Protein AF-A0A514CNJ3-F1 (afdb_monomer_lite)

Secondary structure (DSSP, 8-state):
-PPPHHHHHHHHTT---TTTHHHHHHHHT-TT-------HHHHHHHHHHHHHHHHHHHHTTS-----HHHHHHHHHHHHHHHHHHHHHHHHS-------TTTSS--S---S-EEEEEETTEEEEE--SEEEEEESEEEEEEE-SSS-EEEEETTEEEEE-TT-EEEEEE-TTT-SEEE---TTTHHHHHHHHHT--EEEE-

Radius of gyration: 28.45 Å; chains: 1; bounding box: 63×56×64 Å

Organism: NCBI:txid2591634

Structure (mmCIF, N/CA/C/O backbone):
data_AF-A0A514CNJ3-F1
#
_entry.id   AF-A0A514CNJ3-F1
#
loop_
_atom_site.group_PDB
_atom_site.id
_atom_site.type_symbol
_atom_site.label_atom_id
_atom_site.label_alt_id
_atom_site.label_comp_id
_atom_site.label_asym_id
_atom_site.label_entity_id
_atom_site.label_seq_id
_atom_site.pdbx_PDB_ins_code
_atom_site.Cartn_x
_atom_site.Cartn_y
_atom_site.Cartn_z
_atom_site.occupancy
_atom_site.B_iso_or_equiv
_atom_site.auth_seq_id
_atom_site.auth_comp_id
_atom_site.auth_asym_id
_atom_site.auth_atom_id
_atom_site.pdbx_PDB_model_num
ATOM 1 N N . MET A 1 1 ? -13.250 -14.590 46.664 1.00 53.00 1 MET A N 1
ATOM 2 C CA . MET A 1 1 ? -13.620 -13.282 47.257 1.00 53.00 1 MET A CA 1
ATOM 3 C C . MET A 1 1 ? -14.672 -12.643 46.355 1.00 53.00 1 MET A C 1
ATOM 5 O O . MET A 1 1 ? -14.576 -12.839 45.151 1.00 53.00 1 MET A O 1
ATOM 9 N N . LYS A 1 2 ? -15.716 -11.995 46.892 1.00 65.12 2 LYS A N 1
ATOM 10 C CA . LYS A 1 2 ? -16.793 -11.404 46.071 1.00 65.12 2 LYS A CA 1
ATOM 11 C C . LYS A 1 2 ? -16.398 -9.981 45.676 1.00 65.12 2 LYS A C 1
ATOM 13 O O . LYS A 1 2 ? -16.149 -9.180 46.571 1.00 65.12 2 LYS A O 1
ATOM 18 N N . ILE A 1 3 ? -16.334 -9.678 44.378 1.00 73.88 3 ILE A N 1
ATOM 19 C CA . ILE A 1 3 ? -16.165 -8.291 43.930 1.00 73.88 3 ILE A CA 1
ATOM 20 C C . ILE A 1 3 ? -17.482 -7.546 44.136 1.00 73.88 3 ILE A C 1
ATOM 22 O O . ILE A 1 3 ? -18.539 -8.022 43.721 1.00 73.88 3 ILE A O 1
ATOM 26 N N . THR A 1 4 ? -17.418 -6.405 44.819 1.00 81.50 4 THR A N 1
ATOM 27 C CA . THR A 1 4 ? -18.560 -5.520 45.045 1.00 81.50 4 THR A CA 1
ATOM 28 C C . THR A 1 4 ? -18.639 -4.450 43.948 1.00 81.50 4 THR A C 1
ATOM 30 O O . THR A 1 4 ? -17.602 -4.035 43.428 1.00 81.50 4 THR A O 1
ATOM 33 N N . PRO A 1 5 ? -19.844 -3.961 43.595 1.00 79.00 5 PRO A N 1
ATOM 34 C CA . PRO A 1 5 ? -20.018 -2.906 42.589 1.00 79.00 5 PRO A CA 1
ATOM 35 C C . PRO A 1 5 ? -19.225 -1.631 42.908 1.00 79.00 5 PRO A C 1
ATOM 37 O O . PRO A 1 5 ? -18.622 -1.033 42.024 1.00 79.00 5 PRO A O 1
ATOM 40 N N . GLU A 1 6 ? -19.141 -1.278 44.191 1.00 81.56 6 GLU A N 1
ATOM 41 C CA . GLU A 1 6 ? -18.383 -0.121 44.680 1.00 81.56 6 GLU A CA 1
ATOM 42 C C . GLU A 1 6 ? -16.885 -0.196 44.339 1.00 81.56 6 GLU A C 1
ATOM 44 O O . GLU A 1 6 ? -16.236 0.828 44.137 1.00 81.56 6 GLU A O 1
ATOM 49 N N . LEU A 1 7 ? -16.317 -1.405 44.254 1.00 82.88 7 LEU A N 1
ATOM 50 C CA . LEU A 1 7 ? -14.909 -1.598 43.908 1.00 82.88 7 LEU A CA 1
ATOM 51 C C . LEU A 1 7 ? -14.656 -1.348 42.414 1.00 82.88 7 LEU A C 1
ATOM 53 O O . LEU A 1 7 ? -13.629 -0.777 42.055 1.00 82.88 7 LEU A O 1
ATOM 57 N N . PHE A 1 8 ? -15.610 -1.710 41.549 1.00 81.19 8 PHE A N 1
ATOM 58 C CA . PHE A 1 8 ? -15.542 -1.398 40.118 1.00 81.19 8 PHE A CA 1
ATOM 59 C C . PHE A 1 8 ? -15.650 0.095 39.849 1.00 81.19 8 PHE A C 1
ATOM 61 O O . PHE A 1 8 ? -14.906 0.622 39.025 1.00 81.19 8 PHE A O 1
ATOM 68 N N . GLU A 1 9 ? -16.545 0.789 40.550 1.00 83.19 9 GLU A N 1
ATOM 69 C CA . GLU A 1 9 ? -16.682 2.240 40.412 1.00 83.19 9 GLU A CA 1
ATOM 70 C C . GLU A 1 9 ? -15.390 2.959 40.821 1.00 83.19 9 GLU A C 1
ATOM 72 O O . GLU A 1 9 ? -14.931 3.854 40.110 1.00 83.19 9 GLU A O 1
ATOM 77 N N . LYS A 1 10 ? -14.735 2.505 41.899 1.00 82.88 10 LYS A N 1
ATOM 78 C CA . LYS A 1 10 ? -13.415 3.011 42.309 1.00 82.88 10 LYS A CA 1
ATOM 79 C C . LYS A 1 10 ? -12.323 2.728 41.281 1.00 82.88 10 LYS A C 1
ATOM 81 O O . LYS A 1 10 ? -11.487 3.600 41.048 1.00 82.88 10 LYS A O 1
ATOM 86 N N . TYR A 1 11 ? -12.340 1.554 40.651 1.00 84.00 11 TYR A N 1
ATOM 87 C CA . TYR A 1 11 ? -11.389 1.199 39.597 1.00 84.00 11 TYR A CA 1
ATOM 88 C C . TYR A 1 11 ? -11.555 2.099 38.367 1.00 84.00 11 TYR A C 1
ATOM 90 O O . TYR A 1 11 ? -10.583 2.682 37.894 1.00 84.00 11 TYR A O 1
ATOM 98 N N . LEU A 1 12 ? -12.794 2.313 37.910 1.00 83.62 12 LEU A N 1
ATOM 99 C CA . LEU A 1 12 ? -13.101 3.216 36.793 1.00 83.62 12 LEU A CA 1
ATOM 100 C C . LEU A 1 12 ? -12.733 4.676 37.089 1.00 83.62 12 LEU A C 1
ATOM 102 O O . LEU A 1 12 ? -12.331 5.405 36.185 1.00 83.62 12 LEU A O 1
ATOM 106 N N . ALA A 1 13 ? -12.854 5.101 38.347 1.00 85.75 13 ALA A N 1
ATOM 107 C CA . ALA A 1 13 ? -12.465 6.434 38.793 1.00 85.75 13 ALA A CA 1
ATOM 108 C C . ALA A 1 13 ? -10.949 6.593 39.041 1.00 85.75 13 ALA A C 1
ATOM 110 O O . ALA A 1 13 ? -10.511 7.690 39.386 1.00 85.75 13 ALA A O 1
ATOM 111 N N . GLY A 1 14 ? -10.146 5.527 38.910 1.00 83.31 14 GLY A N 1
ATOM 112 C CA . GLY A 1 14 ? -8.710 5.543 39.218 1.00 83.31 14 GLY A CA 1
ATOM 113 C C . GLY A 1 14 ? -8.391 5.713 40.710 1.00 83.31 14 GLY A C 1
ATOM 114 O O . GLY A 1 14 ? -7.304 6.157 41.066 1.00 83.31 14 GLY A O 1
ATOM 115 N N . GLN A 1 15 ? -9.345 5.396 41.589 1.00 85.25 15 GLN A N 1
ATOM 116 C CA . GLN A 1 15 ? -9.254 5.556 43.046 1.00 85.25 15 GLN A CA 1
ATOM 117 C C . GLN A 1 15 ? -8.983 4.233 43.782 1.00 85.25 15 GLN A C 1
ATOM 119 O O . GLN A 1 15 ? -9.123 4.162 45.004 1.00 85.25 15 GLN A O 1
ATOM 124 N N . CYS A 1 16 ? -8.615 3.172 43.061 1.00 84.25 16 CYS A N 1
ATOM 125 C CA . CYS A 1 16 ? -8.233 1.904 43.675 1.00 84.25 16 CYS A CA 1
ATOM 126 C C . CYS A 1 16 ? -6.907 2.022 44.431 1.00 84.25 16 CYS A C 1
ATOM 128 O O . CYS A 1 16 ? -5.944 2.633 43.967 1.00 84.25 16 CYS A O 1
ATOM 130 N N . SER A 1 17 ? -6.835 1.394 45.604 1.00 83.62 17 SER A N 1
ATOM 131 C CA . SER A 1 17 ? -5.567 1.242 46.310 1.00 83.62 17 SER A CA 1
ATOM 132 C C . SER A 1 17 ? -4.680 0.191 45.628 1.00 83.62 17 SER A C 1
ATOM 134 O O . SER A 1 17 ? -5.174 -0.743 44.995 1.00 83.62 17 SER A O 1
ATOM 136 N N . ARG A 1 18 ? -3.356 0.267 45.842 1.00 82.25 18 ARG A N 1
ATOM 137 C CA . ARG A 1 18 ? -2.369 -0.700 45.302 1.00 82.25 18 ARG A CA 1
ATOM 138 C C . ARG A 1 18 ? -2.632 -2.168 45.675 1.00 82.25 18 ARG A C 1
ATOM 140 O O . ARG A 1 18 ? -2.018 -3.061 45.105 1.00 82.25 18 ARG A O 1
ATOM 147 N N . LYS A 1 19 ? -3.485 -2.426 46.671 1.00 81.81 19 LYS A N 1
ATOM 148 C CA . LYS A 1 19 ? -3.880 -3.782 47.085 1.00 81.81 19 LYS A CA 1
ATOM 149 C C . LYS A 1 19 ? -5.158 -4.266 46.390 1.00 81.81 19 LYS A C 1
ATOM 151 O O . LYS A 1 19 ? -5.392 -5.466 46.350 1.00 81.81 19 LYS A O 1
ATOM 156 N N . GLU A 1 20 ? -5.976 -3.352 45.873 1.00 81.75 20 GLU A N 1
ATOM 157 C CA . GLU A 1 20 ? -7.279 -3.629 45.255 1.00 81.75 20 GLU A CA 1
ATOM 158 C C . GLU A 1 20 ? -7.186 -3.764 43.733 1.00 81.75 20 GLU A C 1
ATOM 160 O O . GLU A 1 20 ? -7.863 -4.606 43.152 1.00 81.75 20 GLU A O 1
ATOM 165 N N . GLU A 1 21 ? -6.315 -2.979 43.100 1.00 82.94 21 GLU A N 1
ATOM 166 C CA . GLU A 1 21 ? -6.056 -2.998 41.656 1.00 82.94 21 GLU A CA 1
ATOM 167 C C . GLU A 1 21 ? -5.771 -4.408 41.092 1.00 82.94 21 GLU A C 1
ATOM 169 O O . GLU A 1 21 ? -6.522 -4.844 40.214 1.00 82.94 21 GLU A O 1
ATOM 174 N N . PRO A 1 22 ? -4.821 -5.202 41.638 1.00 83.94 22 PRO A N 1
ATOM 175 C CA . PRO A 1 22 ? -4.542 -6.534 41.098 1.00 83.94 22 PRO A CA 1
ATOM 176 C C . PRO A 1 22 ? -5.707 -7.519 41.287 1.00 83.94 22 PRO A C 1
ATOM 178 O O . PRO A 1 22 ? -5.813 -8.496 40.549 1.00 83.94 22 PRO A O 1
ATOM 181 N N . LEU A 1 23 ? -6.604 -7.279 42.252 1.00 81.75 23 LEU A N 1
ATOM 182 C CA . LEU A 1 23 ? -7.774 -8.133 42.487 1.00 81.75 23 LEU A CA 1
ATOM 183 C C . LEU A 1 23 ? -8.853 -7.914 41.423 1.00 81.75 23 LEU A C 1
ATOM 185 O O . LEU A 1 23 ? -9.511 -8.868 41.006 1.00 81.75 23 LEU A O 1
ATOM 189 N N . VAL A 1 24 ? -9.030 -6.664 40.989 1.00 81.69 24 VAL A N 1
ATOM 190 C CA . VAL A 1 24 ? -9.967 -6.302 39.919 1.00 81.69 24 VAL A CA 1
ATOM 191 C C . VAL A 1 24 ? -9.440 -6.804 38.577 1.00 81.69 24 VAL A C 1
ATOM 193 O O . VAL A 1 24 ? -10.187 -7.433 37.829 1.00 81.69 24 VAL A O 1
ATOM 196 N N . GLU A 1 25 ? -8.143 -6.641 38.312 1.00 82.38 25 GLU A N 1
ATOM 197 C CA . GLU A 1 25 ? -7.493 -7.160 37.101 1.00 82.38 25 GLU A CA 1
ATOM 198 C C . GLU A 1 25 ? -7.545 -8.687 37.013 1.00 82.38 25 GLU A C 1
ATOM 200 O O . GLU A 1 25 ? -7.859 -9.239 35.960 1.00 82.38 25 GLU A O 1
ATOM 205 N N . GLN A 1 26 ? -7.302 -9.391 38.122 1.00 81.75 26 GLN A N 1
ATOM 206 C CA . GLN A 1 26 ? -7.390 -10.851 38.155 1.00 81.75 26 GLN A CA 1
ATOM 207 C C . GLN A 1 26 ? -8.815 -11.352 37.886 1.00 81.75 26 GLN A C 1
ATOM 209 O O . GLN A 1 26 ? -8.984 -12.422 37.310 1.00 81.75 26 GLN A O 1
ATOM 214 N N . TRP A 1 27 ? -9.840 -10.597 38.281 1.00 80.88 27 TRP A N 1
ATOM 215 C CA . TRP A 1 27 ? -11.229 -10.930 37.975 1.00 80.88 27 TRP A CA 1
ATOM 216 C C . TRP A 1 27 ? -11.609 -10.604 36.530 1.00 80.88 27 TRP A C 1
ATOM 218 O O . TRP A 1 27 ? -12.286 -11.412 35.905 1.00 80.88 27 TRP A O 1
ATOM 228 N N . LEU A 1 28 ? -11.137 -9.477 35.984 1.00 77.62 28 LEU A N 1
ATOM 229 C CA . LEU A 1 28 ? -11.328 -9.098 34.576 1.00 77.62 28 LEU A CA 1
ATOM 230 C C . LEU A 1 28 ? -10.686 -10.104 33.616 1.00 77.62 28 LEU A C 1
ATOM 232 O O . LEU A 1 28 ? -11.267 -10.417 32.584 1.00 77.62 28 LEU A O 1
ATOM 236 N N . ASN A 1 29 ? -9.509 -10.618 33.975 1.00 76.12 29 ASN A N 1
ATOM 237 C CA . ASN A 1 29 ? -8.756 -11.583 33.174 1.00 76.12 29 ASN A CA 1
ATOM 238 C C . ASN A 1 29 ? -9.241 -13.028 33.344 1.00 76.12 29 ASN A C 1
ATOM 240 O O . ASN A 1 29 ? -8.707 -13.937 32.708 1.00 76.12 29 ASN A O 1
ATOM 244 N N . ASN A 1 30 ? -10.208 -13.275 34.230 1.00 72.56 30 ASN A N 1
ATOM 245 C CA . ASN A 1 30 ? -10.723 -14.614 34.438 1.00 72.56 30 ASN A CA 1
ATOM 246 C C . ASN A 1 30 ? -11.845 -14.908 33.430 1.00 72.56 30 ASN A C 1
ATOM 248 O O . ASN A 1 30 ? -13.024 -14.738 33.731 1.00 72.56 30 ASN A O 1
ATOM 252 N N . ASP A 1 31 ? -11.462 -15.419 32.256 1.00 58.31 31 ASP A N 1
ATOM 253 C CA . ASP A 1 31 ? -12.349 -15.871 31.162 1.00 58.31 31 ASP A CA 1
ATOM 254 C C . ASP A 1 31 ? -13.333 -16.996 31.560 1.00 58.31 31 ASP A C 1
ATOM 256 O O . ASP A 1 31 ? -14.139 -17.452 30.751 1.00 58.31 31 ASP A O 1
ATOM 260 N N . SER A 1 32 ? -13.290 -17.469 32.810 1.00 53.75 32 SER A N 1
ATOM 261 C CA . SER A 1 32 ? -14.131 -18.558 33.318 1.00 53.75 32 SER A CA 1
ATOM 262 C C . SER A 1 32 ? -15.493 -18.117 33.868 1.00 53.75 32 SER A C 1
ATOM 264 O O . SER A 1 32 ? -16.268 -18.959 34.326 1.00 53.75 32 SER A O 1
ATOM 266 N N . GLN A 1 33 ? -15.840 -16.827 33.807 1.00 55.81 33 GLN A N 1
ATOM 267 C CA . GLN A 1 33 ? -17.222 -16.406 34.037 1.00 55.81 33 GLN A CA 1
ATOM 268 C C . GLN A 1 33 ? -18.048 -16.589 32.764 1.00 55.81 33 GLN A C 1
ATOM 270 O O . GLN A 1 33 ? -18.154 -15.690 31.932 1.00 55.81 33 GLN A O 1
ATOM 275 N N . GLU A 1 34 ? -18.684 -17.758 32.651 1.00 51.19 34 GLU A N 1
ATOM 276 C CA . GLU A 1 34 ? -19.851 -17.937 31.791 1.00 51.19 34 GLU A CA 1
ATOM 277 C C . GLU A 1 34 ? -20.878 -16.854 32.139 1.00 51.19 34 GLU A C 1
ATOM 279 O O . GLU A 1 34 ? -21.579 -16.913 33.154 1.00 51.19 34 GLU A O 1
ATOM 284 N N . LEU A 1 35 ? -20.928 -15.815 31.306 1.00 56.81 35 LEU A N 1
ATOM 285 C CA . LEU A 1 35 ? -21.978 -14.812 31.353 1.00 56.81 35 LEU A CA 1
ATOM 286 C C . LEU A 1 35 ? -23.313 -15.564 31.268 1.00 56.81 35 LEU A C 1
ATOM 288 O O . LEU A 1 35 ? -23.494 -16.346 30.327 1.00 56.81 35 LEU A O 1
ATOM 292 N N . PRO A 1 36 ? -24.253 -15.364 32.214 1.00 58.69 36 PRO A N 1
ATOM 293 C CA . PRO A 1 36 ? -25.548 -16.017 32.131 1.00 58.69 36 PRO A CA 1
ATOM 294 C C . PRO A 1 36 ? -26.153 -15.678 30.766 1.00 58.69 36 PRO A C 1
ATOM 296 O O . PRO A 1 36 ? -26.091 -14.511 30.361 1.00 58.69 36 PRO A O 1
ATOM 299 N N . PRO A 1 37 ? -26.698 -16.665 30.031 1.00 53.53 37 PRO A N 1
ATOM 300 C CA . PRO A 1 37 ? -27.200 -16.442 28.687 1.00 53.53 37 PRO A CA 1
ATOM 301 C C . PRO A 1 37 ? -28.257 -15.346 28.748 1.00 53.53 37 PRO A C 1
ATOM 303 O O . PRO A 1 37 ? -29.360 -15.542 29.263 1.00 53.53 37 PRO A O 1
ATOM 306 N N . VAL A 1 38 ? -27.892 -14.160 28.260 1.00 56.69 38 VAL A N 1
ATOM 307 C CA . VAL A 1 38 ? -28.791 -13.015 28.230 1.00 56.69 38 VAL A CA 1
ATOM 308 C C . VAL A 1 38 ? -29.956 -13.424 27.346 1.00 56.69 38 VAL A C 1
ATOM 310 O O . VAL A 1 38 ? -29.791 -13.660 26.146 1.00 56.69 38 VAL A O 1
ATOM 313 N N . SER A 1 39 ? -31.135 -13.579 27.949 1.00 55.62 39 SER A N 1
ATOM 314 C CA . SER A 1 39 ? -32.295 -14.046 27.207 1.00 55.62 39 SER A CA 1
ATOM 315 C C . SER A 1 39 ? -32.565 -13.064 26.064 1.00 55.62 39 SER A C 1
ATOM 317 O O . SER A 1 39 ? -32.618 -11.844 26.250 1.00 55.62 39 SER A O 1
ATOM 319 N N . LYS A 1 40 ? -32.705 -13.593 24.842 1.00 57.25 40 LYS A N 1
ATOM 320 C CA . LYS A 1 40 ? -32.954 -12.791 23.628 1.00 57.25 40 LYS A CA 1
ATOM 321 C C . LYS A 1 40 ? -34.190 -11.885 23.770 1.00 57.25 40 LYS A C 1
ATOM 323 O O . LYS A 1 40 ? -34.284 -10.844 23.126 1.00 57.25 40 LYS A O 1
ATOM 328 N N . ALA A 1 41 ? -35.114 -12.257 24.658 1.00 59.28 41 ALA A N 1
ATOM 329 C CA . ALA A 1 41 ? -36.273 -11.452 25.014 1.00 59.28 41 ALA A CA 1
ATOM 330 C C . ALA A 1 41 ? -35.884 -10.137 25.716 1.00 59.28 41 ALA A C 1
ATOM 332 O O . ALA A 1 41 ? -36.387 -9.084 25.324 1.00 59.28 41 ALA A O 1
ATOM 333 N N . LEU A 1 42 ? -34.955 -10.175 26.683 1.00 55.44 42 LEU A N 1
ATOM 334 C CA . LEU A 1 42 ? -34.539 -9.011 27.478 1.00 55.44 42 LEU A CA 1
ATOM 335 C C . LEU A 1 42 ? -33.740 -7.988 26.652 1.00 55.44 42 LEU A C 1
ATOM 337 O O . LEU A 1 42 ? -33.886 -6.781 26.827 1.00 55.44 42 LEU A O 1
ATOM 341 N N . THR A 1 43 ? -32.926 -8.460 25.705 1.00 59.00 43 THR A N 1
ATOM 342 C CA . THR A 1 43 ? -32.161 -7.595 24.787 1.00 59.00 43 THR A CA 1
ATOM 343 C C . THR A 1 43 ? -33.053 -6.897 23.763 1.00 59.00 43 THR A C 1
ATOM 345 O O . THR A 1 43 ? -32.812 -5.732 23.430 1.00 59.00 43 THR A O 1
ATOM 348 N N . SER A 1 44 ? -34.120 -7.554 23.296 1.00 58.94 44 SER A N 1
ATOM 349 C CA . SER A 1 44 ? -35.063 -6.951 22.344 1.00 58.94 44 SER A CA 1
ATOM 350 C C . SER A 1 44 ? -35.880 -5.805 22.958 1.00 58.94 44 SER A C 1
ATOM 352 O O . SER A 1 44 ? -36.020 -4.745 22.349 1.00 58.94 44 SER A O 1
ATOM 354 N N . THR A 1 45 ? -36.351 -5.954 24.200 1.00 61.25 45 THR A N 1
ATOM 355 C CA . THR A 1 45 ? -37.121 -4.910 24.894 1.00 61.25 45 THR A CA 1
ATOM 356 C C . THR A 1 45 ? -36.233 -3.757 25.346 1.00 61.25 45 THR A C 1
ATOM 358 O O . THR A 1 45 ? -36.616 -2.591 25.206 1.00 61.25 45 THR A O 1
ATOM 361 N N . MET A 1 46 ? -35.019 -4.051 25.820 1.00 57.50 46 MET A N 1
ATOM 362 C CA . MET A 1 46 ? -34.069 -3.021 26.240 1.00 57.50 46 MET A CA 1
ATOM 363 C C . MET A 1 46 ? -33.602 -2.169 25.053 1.00 57.50 46 MET A C 1
ATOM 365 O O . MET A 1 46 ? -33.647 -0.940 25.139 1.00 57.50 46 MET A O 1
ATOM 369 N N . SER A 1 47 ? -33.262 -2.789 23.916 1.00 61.44 47 SER A N 1
ATOM 370 C CA . SER A 1 47 ? -32.884 -2.059 22.697 1.00 61.44 47 SER A CA 1
ATOM 371 C C . SER A 1 47 ? -34.025 -1.185 22.168 1.00 61.44 47 SER A C 1
ATOM 373 O O . SER A 1 47 ? -33.801 -0.004 21.902 1.00 61.44 47 SER A O 1
ATOM 375 N N . ALA A 1 48 ? -35.260 -1.692 22.114 1.00 71.50 48 ALA A N 1
ATOM 376 C CA . ALA A 1 48 ? -36.420 -0.908 21.685 1.00 71.50 48 ALA A CA 1
ATOM 377 C C . ALA A 1 48 ? -36.662 0.327 22.576 1.00 71.50 48 ALA A C 1
ATOM 379 O O . ALA A 1 48 ? -36.971 1.411 22.077 1.00 71.50 48 ALA A O 1
ATOM 380 N N . SER A 1 49 ? -36.467 0.204 23.895 1.00 70.31 49 SER A N 1
ATOM 381 C CA . SER A 1 49 ? -36.620 1.330 24.827 1.00 70.31 49 SER A CA 1
ATOM 382 C C . SER A 1 49 ? -35.545 2.414 24.650 1.00 70.31 49 SER A C 1
ATOM 384 O O . SER A 1 49 ? -35.851 3.606 24.744 1.00 70.31 49 SER A O 1
ATOM 386 N N . ILE A 1 50 ? -34.303 2.016 24.350 1.00 73.50 50 ILE A N 1
ATOM 387 C CA . ILE A 1 50 ? -33.173 2.928 24.127 1.00 73.50 50 ILE A CA 1
ATOM 388 C C . ILE A 1 50 ? -33.370 3.683 22.809 1.00 73.50 50 ILE A C 1
ATOM 390 O O . ILE A 1 50 ? -33.242 4.910 22.778 1.00 73.50 50 ILE A O 1
ATOM 394 N N . TRP A 1 51 ? -33.771 2.978 21.747 1.00 74.50 51 TRP A N 1
ATOM 395 C CA . TRP A 1 51 ? -34.069 3.588 20.450 1.00 74.50 51 TRP A CA 1
ATOM 396 C C . TRP A 1 51 ? -35.260 4.552 20.524 1.00 74.50 51 TRP A C 1
ATOM 398 O O . TRP A 1 51 ? -35.166 5.676 20.031 1.00 74.50 51 TRP A O 1
ATOM 408 N N . ASN A 1 52 ? -36.321 4.200 21.258 1.00 72.31 52 ASN A N 1
ATOM 409 C CA . ASN A 1 52 ? -37.462 5.096 21.475 1.00 72.31 52 ASN A CA 1
ATOM 410 C C . ASN A 1 52 ? -37.093 6.369 22.258 1.00 72.31 52 ASN A C 1
ATOM 412 O O . ASN A 1 52 ? -37.634 7.443 21.981 1.00 72.31 52 ASN A O 1
ATOM 416 N N . ARG A 1 53 ? -36.161 6.293 23.220 1.00 67.25 53 ARG A N 1
ATOM 417 C CA . ARG A 1 53 ? -35.662 7.482 23.940 1.00 67.25 53 ARG A CA 1
ATOM 418 C C . ARG A 1 53 ? -34.830 8.395 23.035 1.00 67.25 53 ARG A C 1
ATOM 420 O O . ARG A 1 53 ? -34.956 9.616 23.133 1.00 67.25 53 ARG A O 1
ATOM 427 N N . LEU A 1 54 ? -34.030 7.827 22.132 1.00 65.12 54 LEU A N 1
ATOM 428 C CA . LEU A 1 54 ? -33.244 8.587 21.153 1.00 65.12 54 LEU A CA 1
ATOM 429 C C . LEU A 1 54 ? -34.136 9.304 20.127 1.00 65.12 54 LEU A C 1
ATOM 431 O O . LEU A 1 54 ? -33.922 10.489 19.860 1.00 65.12 54 LEU A O 1
ATOM 435 N N . ASP A 1 55 ? -35.174 8.641 19.616 1.00 67.31 55 ASP A N 1
ATOM 436 C CA . ASP A 1 55 ? -36.107 9.254 18.661 1.00 67.31 55 ASP A CA 1
ATOM 437 C C . ASP A 1 55 ? -36.989 10.332 19.297 1.00 67.31 55 ASP A C 1
ATOM 439 O O . ASP A 1 55 ? -37.248 11.375 18.683 1.00 67.31 55 ASP A O 1
ATOM 443 N N . LYS A 1 56 ? -37.396 10.147 20.558 1.00 61.59 56 LYS A N 1
ATOM 444 C CA . LYS A 1 56 ? -38.146 11.168 21.304 1.00 61.59 56 LYS A CA 1
ATOM 445 C C . LYS A 1 56 ? -37.309 12.436 21.525 1.00 61.59 56 LYS A C 1
ATOM 447 O O . LYS A 1 56 ? -37.824 13.544 21.371 1.00 61.59 56 LYS A O 1
ATOM 452 N N . ASN A 1 57 ? -36.006 12.286 21.773 1.00 58.31 57 ASN A N 1
ATOM 453 C CA . ASN A 1 57 ? -35.081 13.414 21.916 1.00 58.31 57 ASN A CA 1
ATOM 454 C C . ASN A 1 57 ? -34.766 14.120 20.585 1.00 58.31 57 ASN A C 1
ATOM 456 O O . ASN A 1 57 ? -34.530 15.328 20.589 1.00 58.31 57 ASN A O 1
ATOM 460 N N . LYS A 1 58 ? -34.814 13.422 19.440 1.00 56.44 58 LYS A N 1
ATOM 461 C CA . LYS A 1 58 ? -34.714 14.064 18.116 1.00 56.44 58 LYS A CA 1
ATOM 462 C C . LYS A 1 58 ? -35.938 14.923 17.795 1.00 56.44 58 LYS A C 1
ATOM 464 O O . LYS A 1 58 ? -35.779 16.049 17.331 1.00 56.44 58 LYS A O 1
ATOM 469 N N . LYS A 1 59 ? -37.150 14.434 18.084 1.00 52.22 59 LYS A N 1
ATOM 470 C CA . LYS A 1 59 ? -38.396 15.172 17.800 1.00 52.22 59 LYS A CA 1
ATOM 471 C C . LYS A 1 59 ? -38.593 16.399 18.698 1.00 52.22 59 LYS A C 1
ATOM 473 O O . LYS A 1 59 ? -39.157 17.388 18.247 1.00 52.22 59 LYS A O 1
ATOM 478 N N . SER A 1 60 ? -38.060 16.388 19.922 1.00 51.50 60 SER A N 1
ATOM 479 C CA . SER A 1 60 ? -38.135 17.531 20.848 1.00 51.50 60 SER A CA 1
ATOM 480 C C . SER A 1 60 ? -37.240 18.722 20.469 1.00 51.50 60 SER A C 1
ATOM 482 O O . SER A 1 60 ? -37.395 19.792 21.053 1.00 51.50 60 SER A O 1
ATOM 484 N N . ARG A 1 61 ? -36.287 18.570 19.538 1.00 49.28 61 ARG A N 1
ATOM 485 C CA . ARG A 1 61 ? -35.266 19.599 19.254 1.00 49.28 61 ARG A CA 1
ATOM 486 C C . ARG A 1 61 ? -35.513 20.400 17.969 1.00 49.28 61 ARG A C 1
ATOM 488 O O . ARG A 1 61 ? -34.671 21.211 17.602 1.00 49.28 61 ARG A O 1
ATOM 495 N N . SER A 1 62 ? -36.640 20.176 17.289 1.00 46.31 62 SER A N 1
ATOM 496 C CA . SER A 1 62 ? -36.878 20.699 15.935 1.00 46.31 62 SER A CA 1
ATOM 497 C C . SER A 1 62 ? -37.454 22.120 15.857 1.00 46.31 62 SER A C 1
ATOM 499 O O . SER A 1 62 ? -37.507 22.663 14.759 1.00 46.31 62 SER A O 1
ATOM 501 N N . THR A 1 63 ? -37.846 22.758 16.959 1.00 49.62 63 THR A N 1
ATOM 502 C CA . THR A 1 63 ? -38.402 24.128 16.925 1.00 49.62 63 THR A CA 1
ATOM 503 C C . THR A 1 63 ? -38.200 24.839 18.260 1.00 49.62 63 THR A C 1
ATOM 505 O O . THR A 1 63 ? -39.141 25.314 18.887 1.00 49.62 63 THR A O 1
ATOM 508 N N . GLN A 1 64 ? -36.954 24.918 18.729 1.00 49.22 64 GLN A N 1
ATOM 509 C CA . GLN A 1 64 ? -36.606 25.979 19.672 1.00 49.22 64 GLN A CA 1
ATOM 510 C C . GLN A 1 64 ? -35.977 27.102 18.864 1.00 49.22 64 GLN A C 1
ATOM 512 O O . GLN A 1 64 ? -34.869 26.965 18.350 1.00 49.22 64 GLN A O 1
ATOM 517 N N . ASP A 1 65 ? -36.758 28.161 18.690 1.00 52.19 65 ASP A N 1
ATOM 518 C CA . ASP A 1 65 ? -36.388 29.384 17.999 1.00 52.19 65 ASP A CA 1
ATOM 519 C C . ASP A 1 65 ? -35.174 29.997 18.713 1.00 52.19 65 ASP A C 1
ATOM 521 O O . ASP A 1 65 ? -35.252 30.494 19.840 1.00 52.19 65 ASP A O 1
ATOM 525 N N . ILE A 1 66 ? -33.999 29.824 18.110 1.00 54.19 66 ILE A N 1
ATOM 526 C CA . ILE A 1 66 ? -32.739 30.316 18.659 1.00 54.19 66 ILE A CA 1
ATOM 527 C C . ILE A 1 66 ? -32.729 31.820 18.410 1.00 54.19 66 ILE A C 1
ATOM 529 O O . ILE A 1 66 ? -32.589 32.262 17.268 1.00 54.19 66 ILE A O 1
ATOM 533 N N . SER A 1 67 ? -32.863 32.597 19.487 1.00 61.25 67 SER A N 1
ATOM 534 C CA . SER A 1 67 ? -32.874 34.056 19.424 1.00 61.25 67 SER A CA 1
ATOM 535 C C . SER A 1 67 ? -31.653 34.584 18.661 1.00 61.25 67 SER A C 1
ATOM 537 O O . SER A 1 67 ? -30.529 34.090 18.810 1.00 61.25 67 SER A O 1
ATOM 539 N N . LEU A 1 68 ? -31.871 35.598 17.818 1.00 57.19 68 LEU A N 1
ATOM 540 C CA . LEU A 1 68 ? -30.872 36.149 16.890 1.00 57.19 68 LEU A CA 1
ATOM 541 C C . LEU A 1 68 ? -29.535 36.506 17.574 1.00 57.19 68 LEU A C 1
ATOM 543 O O . LEU A 1 68 ? -28.475 36.362 16.965 1.00 57.19 68 LEU A O 1
ATOM 547 N N . HIS A 1 69 ? -29.563 36.856 18.864 1.00 57.03 69 HIS A N 1
ATOM 548 C CA . HIS A 1 69 ? -28.372 37.096 19.684 1.00 57.03 69 HIS A CA 1
ATOM 549 C C . HIS A 1 69 ? -27.448 35.878 19.821 1.00 57.03 69 HIS A C 1
ATOM 551 O O . HIS A 1 69 ? -26.229 36.019 19.709 1.00 57.03 69 HIS A O 1
ATOM 557 N N . GLN A 1 70 ? -27.989 34.669 19.998 1.00 58.62 70 GLN A N 1
ATOM 558 C CA . GLN A 1 70 ? -27.172 33.452 20.066 1.00 58.62 70 GLN A CA 1
ATOM 559 C C . GLN A 1 70 ? -26.563 33.095 18.705 1.00 58.62 70 GLN A C 1
ATOM 561 O O . GLN A 1 70 ? -25.488 32.495 18.642 1.00 58.62 70 GLN A O 1
ATOM 566 N N . ARG A 1 71 ? -27.215 33.498 17.607 1.00 56.00 71 ARG A N 1
ATOM 567 C CA . ARG A 1 71 ? -26.685 33.346 16.248 1.00 56.00 71 ARG A CA 1
ATOM 568 C C . ARG A 1 71 ? -25.455 34.234 16.042 1.00 56.00 71 ARG A C 1
ATOM 570 O O . ARG A 1 71 ? -24.433 33.735 15.583 1.00 56.00 71 ARG A O 1
ATOM 577 N N . ILE A 1 72 ? -25.512 35.501 16.462 1.00 62.62 72 ILE A N 1
ATOM 578 C CA . ILE A 1 72 ? -24.398 36.462 16.338 1.00 62.62 72 ILE A CA 1
ATOM 579 C C . ILE A 1 72 ? -23.183 36.030 17.172 1.00 62.62 72 ILE A C 1
ATOM 581 O O . ILE A 1 72 ? -22.063 36.047 16.665 1.00 62.62 72 ILE A O 1
ATOM 585 N N . ILE A 1 73 ? -23.387 35.559 18.408 1.00 63.91 73 ILE A N 1
ATOM 586 C CA . ILE A 1 73 ? -22.286 35.077 19.263 1.00 63.91 73 ILE A CA 1
ATOM 587 C C . ILE A 1 73 ? -21.591 33.854 18.642 1.00 63.91 73 ILE A C 1
ATOM 589 O O . ILE A 1 73 ? -20.364 33.756 18.678 1.00 63.91 73 ILE A O 1
ATOM 593 N N . ARG A 1 74 ? -22.344 32.946 18.005 1.00 58.94 74 ARG A N 1
ATOM 594 C CA . ARG A 1 74 ? -21.757 31.802 17.286 1.00 58.94 74 ARG A CA 1
ATOM 595 C C . ARG A 1 74 ? -20.927 32.239 16.077 1.00 58.94 74 ARG A C 1
ATOM 597 O O . ARG A 1 74 ? -19.863 31.670 15.862 1.00 58.94 74 ARG A O 1
ATOM 604 N N . TYR A 1 75 ? -21.359 33.254 15.327 1.00 58.91 75 TYR A N 1
ATOM 605 C CA . TYR A 1 75 ? -20.569 33.787 14.209 1.00 58.91 75 TYR A CA 1
ATOM 606 C C . TYR A 1 75 ? -19.301 34.517 14.675 1.00 58.91 75 TYR A C 1
ATOM 608 O O . TYR A 1 75 ? -18.243 34.328 14.077 1.00 58.91 75 TYR A O 1
ATOM 616 N N . ALA A 1 76 ? -19.370 35.278 15.772 1.00 59.03 76 ALA A N 1
ATOM 617 C CA . ALA A 1 76 ? -18.206 35.957 16.343 1.00 59.03 76 ALA A CA 1
ATOM 618 C C . ALA A 1 76 ? -17.146 34.963 16.852 1.00 59.03 76 ALA A C 1
ATOM 620 O O . ALA A 1 76 ? -15.958 35.134 16.585 1.00 59.03 76 ALA A O 1
ATOM 621 N N . ALA A 1 77 ? -17.568 33.877 17.508 1.00 57.12 77 ALA A N 1
ATOM 622 C CA . ALA A 1 77 ? -16.656 32.829 17.960 1.00 57.12 77 ALA A CA 1
ATOM 623 C C . ALA A 1 77 ? -15.919 32.154 16.787 1.00 57.12 77 ALA A C 1
ATOM 625 O O . ALA A 1 77 ? -14.709 31.952 16.859 1.00 57.12 77 ALA A O 1
ATOM 626 N N . VAL A 1 78 ? -16.610 31.862 15.677 1.00 57.91 78 VAL A N 1
ATOM 627 C CA . VAL A 1 78 ? -15.985 31.267 14.480 1.00 57.91 78 VAL A CA 1
ATOM 628 C C . VAL A 1 78 ? -14.983 32.230 13.831 1.00 57.91 78 VAL A C 1
ATOM 630 O O . VAL A 1 78 ? -13.898 31.800 13.445 1.00 57.91 78 VAL A O 1
ATOM 633 N N . ALA A 1 79 ? -15.287 33.530 13.768 1.00 58.75 79 ALA A N 1
ATOM 634 C CA . ALA A 1 79 ? -14.369 34.530 13.218 1.00 58.75 79 ALA A CA 1
ATOM 635 C C . ALA A 1 79 ? -13.067 34.652 14.038 1.00 58.75 79 ALA A C 1
ATOM 637 O O . ALA A 1 79 ? -11.980 34.710 13.461 1.00 58.75 79 ALA A O 1
ATOM 638 N N . CYS A 1 80 ? -13.155 34.601 15.373 1.00 59.28 80 CYS A N 1
ATOM 639 C CA . CYS A 1 80 ? -11.978 34.596 16.247 1.00 59.28 80 CYS A CA 1
ATOM 640 C C . CYS A 1 80 ? -11.131 33.322 16.094 1.00 59.28 80 CYS A C 1
ATOM 642 O O . CYS A 1 80 ? -9.904 33.400 16.130 1.00 59.28 80 CYS A O 1
ATOM 644 N N . PHE A 1 81 ? -11.752 32.158 15.866 1.00 56.25 81 PHE A N 1
ATOM 645 C CA . P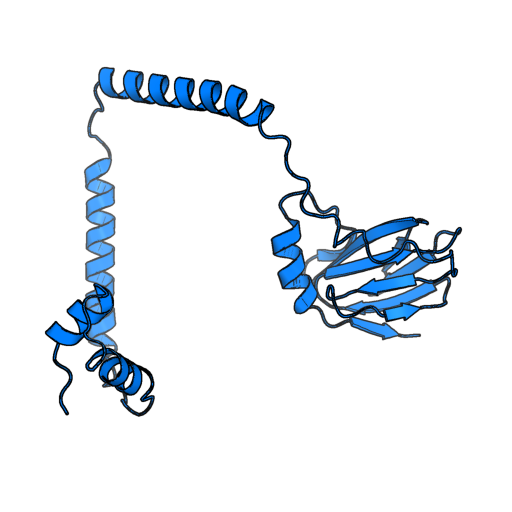HE A 1 81 ? -11.014 30.914 15.621 1.00 56.25 81 PHE A CA 1
ATOM 646 C C . PHE A 1 81 ? -10.269 30.921 14.280 1.00 56.25 81 PHE A C 1
ATOM 648 O O . PHE A 1 81 ? -9.138 30.439 14.224 1.00 56.25 81 PHE A O 1
ATOM 655 N N . VAL A 1 82 ? -10.844 31.490 13.215 1.00 58.53 82 VAL A N 1
ATOM 656 C CA . VAL A 1 82 ? -10.182 31.572 11.898 1.00 58.53 82 VAL A CA 1
ATOM 657 C C . VAL A 1 82 ? -9.010 32.558 11.922 1.00 58.53 82 VAL A C 1
ATOM 659 O O . VAL A 1 82 ? -7.943 32.248 11.401 1.00 58.53 82 VAL A O 1
ATOM 662 N N . LEU A 1 83 ? -9.158 33.711 12.581 1.00 56.84 83 LEU A N 1
ATOM 663 C CA . LEU A 1 83 ? -8.074 34.696 12.686 1.00 56.84 83 LEU A CA 1
ATOM 664 C C . LEU A 1 83 ? -6.969 34.260 13.665 1.00 56.84 83 LEU A C 1
ATOM 666 O O . LEU A 1 83 ? -5.788 34.444 13.375 1.00 56.84 83 LEU A O 1
ATOM 670 N N . GLY A 1 84 ? -7.323 33.626 14.788 1.00 56.16 84 GLY A N 1
ATOM 671 C CA . GLY A 1 84 ? -6.349 33.125 15.765 1.00 56.16 84 GLY A CA 1
ATOM 672 C C . GLY A 1 84 ? -5.533 31.930 15.260 1.00 56.16 84 GLY A C 1
ATOM 673 O O . GLY A 1 84 ? -4.329 31.853 15.508 1.00 56.16 84 GLY A O 1
ATOM 674 N N . SER A 1 85 ? -6.150 31.022 14.496 1.00 57.16 85 SER A N 1
ATOM 675 C CA . SER A 1 85 ? -5.437 29.885 13.892 1.00 57.16 85 SER A CA 1
ATOM 676 C C . SER A 1 85 ? -4.502 30.304 12.755 1.00 57.16 85 SER A C 1
ATOM 678 O O . SER A 1 85 ? -3.457 29.680 12.577 1.00 57.16 85 SER A O 1
ATOM 680 N N . PHE A 1 86 ? -4.808 31.394 12.043 1.00 54.56 86 PHE A N 1
ATOM 681 C CA . PHE A 1 86 ? -3.927 31.922 11.001 1.00 54.56 86 PHE A CA 1
ATOM 682 C C . PHE A 1 86 ? -2.620 32.488 11.584 1.00 54.56 86 PHE A C 1
ATOM 684 O O . PHE A 1 86 ? -1.550 32.233 11.041 1.00 54.56 86 PHE A O 1
ATOM 691 N N . TYR A 1 87 ? -2.669 33.175 12.731 1.00 57.38 87 TYR A N 1
ATOM 692 C CA . TYR A 1 87 ? -1.460 33.715 13.373 1.00 57.38 87 TYR A CA 1
ATOM 693 C C . TYR A 1 87 ? -0.621 32.658 14.109 1.00 57.38 87 TYR A C 1
ATOM 695 O O . TYR A 1 87 ? 0.607 32.720 14.047 1.00 57.38 87 TYR A O 1
ATOM 703 N N . LEU A 1 88 ? -1.236 31.652 14.747 1.00 53.72 88 LEU A N 1
ATOM 704 C CA . LEU A 1 88 ? -0.473 30.541 15.341 1.00 53.72 88 LEU A CA 1
ATOM 705 C C . LEU A 1 88 ? 0.117 29.589 14.284 1.00 53.72 88 LEU A C 1
ATOM 707 O O . LEU A 1 88 ? 1.201 29.047 14.495 1.00 53.72 88 LEU A O 1
ATOM 711 N N . GLY A 1 89 ? -0.550 29.413 13.139 1.00 55.78 89 GLY A N 1
ATOM 712 C CA . GLY A 1 89 ? -0.080 28.546 12.054 1.00 55.78 89 GLY A CA 1
ATOM 713 C C . GLY A 1 89 ? 1.158 29.065 11.313 1.00 55.78 89 GLY A C 1
ATOM 714 O O . GLY A 1 89 ? 1.888 28.268 10.735 1.00 55.78 89 GLY A O 1
ATOM 715 N N . TYR A 1 90 ? 1.431 30.374 11.351 1.00 56.72 90 TYR A N 1
ATOM 716 C CA . TYR A 1 90 ? 2.624 30.957 10.719 1.00 56.72 90 TYR A CA 1
ATOM 717 C C . TYR A 1 90 ? 3.895 30.864 11.580 1.00 56.72 90 TYR A C 1
ATOM 719 O O . TYR A 1 90 ? 4.998 30.891 11.035 1.00 56.72 90 TYR A O 1
ATOM 727 N N . LEU A 1 91 ? 3.766 30.747 12.907 1.00 56.94 91 LEU A N 1
ATOM 728 C CA . LEU A 1 91 ? 4.912 30.629 13.822 1.00 56.94 91 LEU A CA 1
ATOM 729 C C . LEU A 1 91 ? 5.339 29.178 14.052 1.00 56.94 91 LEU A C 1
ATOM 731 O O . LEU A 1 91 ? 6.513 28.909 14.304 1.00 56.94 91 LEU A O 1
ATOM 735 N N . VAL A 1 92 ? 4.411 28.234 13.907 1.00 51.31 92 VAL A N 1
ATOM 736 C CA . VAL A 1 92 ? 4.734 26.811 13.877 1.00 51.31 92 VAL A CA 1
ATOM 737 C C . VAL A 1 92 ? 5.106 26.462 12.442 1.00 51.31 92 VAL A C 1
ATOM 739 O O . VAL A 1 92 ? 4.254 26.090 11.637 1.00 51.31 92 VAL A O 1
ATOM 742 N N . LYS A 1 93 ? 6.400 26.564 12.105 1.00 53.84 93 LYS A N 1
ATOM 743 C CA . LYS A 1 93 ? 6.930 25.750 11.003 1.00 53.84 93 LYS A CA 1
ATOM 744 C C . LYS A 1 93 ? 6.442 24.329 11.279 1.00 53.84 93 LYS A C 1
ATOM 746 O O . LYS A 1 93 ? 6.716 23.846 12.379 1.00 53.84 93 LYS A O 1
ATOM 751 N N . PRO A 1 94 ? 5.719 23.665 10.361 1.00 50.59 94 PRO A N 1
ATOM 752 C CA . PRO A 1 94 ? 5.505 22.245 10.523 1.00 50.59 94 PRO A CA 1
ATOM 753 C C . PRO A 1 94 ? 6.905 21.652 10.618 1.00 50.59 94 PRO A C 1
ATOM 755 O O . PRO A 1 94 ? 7.678 21.732 9.661 1.00 50.59 94 PRO A O 1
ATOM 758 N N . GLU A 1 95 ? 7.265 21.141 11.796 1.00 46.28 95 GLU A N 1
ATOM 759 C CA . GLU A 1 95 ? 8.306 20.138 11.878 1.00 46.28 95 GLU A CA 1
ATOM 760 C C . GLU A 1 95 ? 7.814 19.052 10.940 1.00 46.28 95 GLU A C 1
ATOM 762 O O . GLU A 1 95 ? 6.871 18.315 11.232 1.00 46.28 95 GLU A O 1
ATOM 767 N N . THR A 1 96 ? 8.371 19.061 9.729 1.00 46.94 96 THR A N 1
ATOM 768 C CA . THR A 1 96 ? 8.283 17.938 8.819 1.00 46.94 96 THR A CA 1
ATOM 769 C C . THR A 1 96 ? 8.578 16.728 9.687 1.00 46.94 96 THR A C 1
ATOM 771 O O . THR A 1 96 ? 9.673 16.697 10.265 1.00 46.94 96 THR A O 1
ATOM 774 N N . PRO A 1 97 ? 7.627 15.785 9.850 1.00 43.81 97 PRO A N 1
ATOM 775 C CA . PRO A 1 97 ? 7.937 14.554 10.549 1.00 43.81 97 PRO A CA 1
ATOM 776 C C . PRO A 1 97 ? 9.229 14.034 9.923 1.00 43.81 97 PRO A C 1
ATOM 778 O O . PRO A 1 97 ? 9.365 14.134 8.695 1.00 43.81 97 PRO A O 1
ATOM 781 N N . PRO A 1 98 ? 10.209 13.592 10.731 1.00 40.53 98 PRO A N 1
ATOM 782 C CA . PRO A 1 98 ? 11.489 13.156 10.207 1.00 40.53 98 PRO A CA 1
ATOM 783 C C . PRO A 1 98 ? 11.213 12.237 9.026 1.00 40.53 98 PRO A C 1
ATOM 785 O O . PRO A 1 98 ? 10.357 11.355 9.110 1.00 40.53 98 PRO A O 1
ATOM 788 N N . ASN A 1 99 ? 11.887 12.513 7.911 1.00 45.41 99 ASN A N 1
ATOM 789 C CA . ASN A 1 99 ? 11.805 11.806 6.637 1.00 45.41 99 ASN A CA 1
ATOM 790 C C . ASN A 1 99 ? 12.264 10.334 6.756 1.00 45.41 99 ASN A C 1
ATOM 792 O O . ASN A 1 99 ? 12.924 9.816 5.860 1.00 45.41 99 ASN A O 1
ATOM 796 N N . SER A 1 100 ? 11.919 9.624 7.829 1.00 41.28 100 SER A N 1
ATOM 797 C CA . SER A 1 100 ? 12.192 8.206 8.043 1.00 41.28 100 SER A CA 1
ATOM 798 C C . SER A 1 100 ? 11.588 7.344 6.931 1.00 41.28 100 SER A C 1
ATOM 800 O O . SER A 1 100 ? 12.148 6.309 6.585 1.00 41.28 100 SER A O 1
ATOM 802 N N . TYR A 1 101 ? 10.526 7.809 6.264 1.00 45.03 101 TYR A N 1
ATOM 803 C CA . TYR A 1 101 ? 9.953 7.134 5.093 1.00 45.03 101 TYR A CA 1
ATOM 804 C C . TYR A 1 101 ? 10.733 7.364 3.783 1.00 45.03 101 TYR A C 1
ATOM 806 O O . TYR A 1 101 ? 10.641 6.548 2.861 1.00 45.03 101 TYR A O 1
ATOM 814 N N . GLN A 1 102 ? 11.520 8.440 3.689 1.00 43.56 102 GLN A N 1
ATOM 815 C CA . GLN A 1 102 ? 12.407 8.735 2.553 1.00 43.56 102 GLN A CA 1
ATOM 816 C C . GLN A 1 102 ? 13.858 8.289 2.788 1.00 43.56 102 GLN A C 1
ATOM 818 O O . GLN A 1 102 ? 14.633 8.247 1.838 1.00 43.56 102 GLN A O 1
ATOM 823 N N . GLN A 1 103 ? 14.227 7.926 4.018 1.00 43.16 103 GLN A N 1
ATOM 824 C CA . GLN A 1 103 ? 15.615 7.625 4.376 1.00 43.16 103 GLN A CA 1
ATOM 825 C C . GLN A 1 103 ? 16.108 6.242 3.931 1.00 43.16 103 GLN A C 1
ATOM 827 O O . GLN A 1 103 ? 17.313 6.001 3.927 1.00 43.16 103 GLN A O 1
ATOM 832 N N . VAL A 1 104 ? 15.221 5.347 3.492 1.00 51.41 104 VAL A N 1
ATOM 833 C CA . VAL A 1 104 ? 15.625 4.062 2.909 1.00 51.41 104 VAL A CA 1
ATOM 834 C C . VAL A 1 104 ? 15.667 4.181 1.388 1.00 51.41 104 VAL A C 1
ATOM 836 O O . VAL A 1 104 ? 14.709 3.771 0.749 1.00 51.41 104 VAL A O 1
ATOM 839 N N . MET A 1 105 ? 16.703 4.818 0.829 1.00 53.50 105 MET A N 1
ATOM 840 C CA . MET A 1 105 ? 17.309 4.533 -0.498 1.00 53.50 105 MET A CA 1
ATOM 841 C C . MET A 1 105 ? 18.104 5.753 -1.018 1.00 53.50 105 MET A C 1
ATOM 843 O O . MET A 1 105 ? 17.808 6.314 -2.068 1.00 53.50 105 MET A O 1
ATOM 847 N N . ALA A 1 106 ? 19.135 6.179 -0.289 1.00 46.47 106 ALA A N 1
ATOM 848 C CA . ALA A 1 106 ? 20.236 6.970 -0.859 1.00 46.47 106 ALA A CA 1
ATOM 849 C C . ALA A 1 106 ? 21.522 6.126 -0.863 1.00 46.47 106 ALA A C 1
ATOM 851 O O . ALA A 1 106 ? 22.590 6.573 -0.456 1.00 46.47 106 ALA A O 1
ATOM 852 N N . GLN A 1 107 ? 21.388 4.857 -1.245 1.00 55.56 107 GLN A N 1
ATOM 853 C CA . GLN A 1 107 ? 22.505 3.950 -1.488 1.00 55.56 107 GLN A CA 1
ATOM 854 C C . GLN A 1 107 ? 22.640 3.814 -3.005 1.00 55.56 107 GLN A C 1
ATOM 856 O O . GLN A 1 107 ? 21.626 3.865 -3.696 1.00 55.56 107 GLN A O 1
ATOM 861 N N . ALA A 1 108 ? 23.881 3.751 -3.493 1.00 67.94 108 ALA A N 1
ATOM 862 C CA . ALA A 1 108 ? 24.268 3.784 -4.904 1.00 67.94 108 ALA A CA 1
ATOM 863 C C . ALA A 1 108 ? 23.238 3.159 -5.865 1.00 67.94 108 ALA A C 1
ATOM 865 O O . ALA A 1 108 ? 22.646 2.123 -5.568 1.00 67.94 108 ALA A O 1
ATOM 866 N N . ILE A 1 109 ? 23.041 3.802 -7.019 1.00 73.81 109 ILE A N 1
ATOM 867 C CA . ILE A 1 109 ? 22.167 3.308 -8.089 1.00 73.81 109 ILE A CA 1
ATOM 868 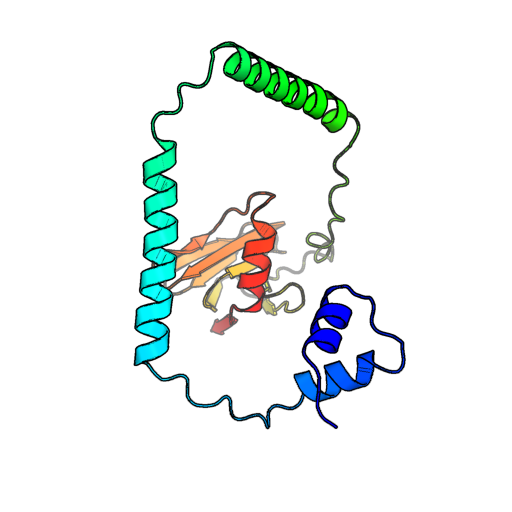C C . ILE A 1 109 ? 22.574 1.868 -8.410 1.00 73.81 109 ILE A C 1
ATOM 870 O O . ILE A 1 109 ? 23.717 1.619 -8.784 1.00 73.81 109 ILE A O 1
ATOM 874 N N . ASP A 1 110 ? 21.648 0.931 -8.215 1.00 78.69 110 ASP A N 1
ATOM 875 C CA . ASP A 1 110 ? 21.907 -0.513 -8.282 1.00 78.69 110 ASP A CA 1
ATOM 876 C C . ASP A 1 110 ? 21.033 -1.229 -9.319 1.00 78.69 110 ASP A C 1
ATOM 878 O O . ASP A 1 110 ? 20.990 -2.453 -9.369 1.00 78.69 110 ASP A O 1
ATOM 882 N N . GLU A 1 111 ? 20.319 -0.459 -10.142 1.00 83.62 111 GLU A N 1
ATOM 883 C CA . GLU A 1 111 ? 19.407 -0.955 -11.173 1.00 83.62 111 GLU A CA 1
ATOM 884 C C . GLU A 1 111 ? 18.262 -1.847 -10.645 1.00 83.62 111 GLU A C 1
ATOM 886 O O . GLU A 1 111 ? 17.614 -2.560 -11.414 1.00 83.62 111 GLU A O 1
ATOM 891 N N . MET A 1 112 ? 17.927 -1.779 -9.351 1.00 84.38 112 MET A N 1
ATOM 892 C CA . MET A 1 112 ? 16.915 -2.648 -8.734 1.00 84.38 112 MET A CA 1
ATOM 893 C C . MET A 1 112 ? 15.528 -2.002 -8.614 1.00 84.38 112 MET A C 1
ATOM 895 O O . MET A 1 112 ? 15.362 -0.784 -8.479 1.00 84.38 112 MET A O 1
ATOM 899 N N . LEU A 1 113 ? 14.506 -2.861 -8.583 1.00 83.75 113 LEU A N 1
ATOM 900 C CA . LEU A 1 113 ? 13.171 -2.540 -8.085 1.00 83.75 113 LEU A CA 1
ATOM 901 C C . LEU A 1 113 ? 13.045 -2.949 -6.622 1.00 83.75 113 LEU A C 1
ATOM 903 O O . LEU A 1 113 ? 13.288 -4.097 -6.256 1.00 83.75 113 LEU A O 1
ATOM 907 N N . TYR A 1 114 ? 12.600 -2.010 -5.803 1.00 85.88 114 TYR A N 1
ATOM 908 C CA . TYR A 1 114 ? 12.360 -2.188 -4.382 1.00 85.88 114 TYR A CA 1
ATOM 909 C C . TYR A 1 114 ? 10.862 -2.208 -4.115 1.00 85.88 114 TYR A C 1
ATOM 911 O O . TYR A 1 114 ? 10.171 -1.229 -4.395 1.00 85.88 114 TYR A O 1
ATOM 919 N N . LEU A 1 115 ? 10.360 -3.307 -3.564 1.00 86.88 115 LEU A N 1
ATOM 920 C CA . LEU A 1 115 ? 8.950 -3.500 -3.253 1.00 86.88 115 LEU A CA 1
ATOM 921 C C . LEU A 1 115 ? 8.777 -3.629 -1.754 1.00 86.88 115 LEU A C 1
ATOM 923 O O . LEU A 1 115 ? 9.486 -4.399 -1.113 1.00 86.88 115 LEU A O 1
ATOM 927 N N . SER A 1 116 ? 7.809 -2.909 -1.208 1.00 81.75 116 SER A N 1
ATOM 928 C CA . SER A 1 116 ? 7.477 -2.986 0.208 1.00 81.75 116 SER A CA 1
ATOM 929 C C . SER A 1 116 ? 5.974 -3.070 0.416 1.00 81.75 116 SER A C 1
ATOM 931 O O . SER A 1 116 ? 5.219 -2.199 -0.022 1.00 81.75 116 SER A O 1
ATOM 933 N N . SER A 1 117 ? 5.554 -4.149 1.078 1.00 72.06 117 SER A N 1
ATOM 934 C CA . SER A 1 117 ? 4.239 -4.267 1.714 1.00 72.06 117 SER A CA 1
ATOM 935 C C . SER A 1 117 ? 4.256 -3.629 3.087 1.00 72.06 117 SER A C 1
ATOM 937 O O . SER A 1 117 ? 3.239 -3.152 3.527 1.00 72.06 117 SER A O 1
ATOM 939 N N . SER A 1 118 ? 5.383 -3.571 3.789 1.00 65.12 118 SER A N 1
ATOM 940 C CA . SER A 1 118 ? 5.471 -2.890 5.081 1.00 65.12 118 SER A CA 1
ATOM 941 C C . SER A 1 118 ? 6.779 -2.108 5.168 1.00 65.12 118 SER A C 1
ATOM 943 O O . SER A 1 118 ? 7.699 -2.399 4.403 1.00 65.12 118 SER A O 1
ATOM 945 N N . PRO A 1 119 ? 6.901 -1.142 6.096 1.00 59.59 119 PRO A N 1
ATOM 946 C CA . PRO A 1 119 ? 8.154 -0.411 6.299 1.00 59.59 119 PRO A CA 1
ATOM 947 C C . PRO A 1 119 ? 9.361 -1.329 6.549 1.00 59.59 119 PRO A C 1
ATOM 949 O O . PRO A 1 119 ? 10.486 -0.973 6.221 1.00 59.59 119 PRO A O 1
ATOM 952 N N . GLU A 1 120 ? 9.111 -2.519 7.098 1.00 63.28 120 GLU A N 1
ATOM 953 C CA . GLU A 1 120 ? 10.127 -3.491 7.513 1.00 63.28 120 GLU A CA 1
ATOM 954 C C . GLU A 1 120 ? 10.374 -4.598 6.474 1.00 63.28 120 GLU A C 1
ATOM 956 O O . GLU A 1 120 ? 11.396 -5.277 6.533 1.00 63.28 120 GLU A O 1
ATOM 961 N N . SER A 1 121 ? 9.470 -4.793 5.504 1.00 67.56 121 SER A N 1
ATOM 962 C CA . SER A 1 121 ? 9.595 -5.836 4.478 1.00 67.56 121 SER A CA 1
ATOM 963 C C . SER A 1 121 ? 9.913 -5.225 3.120 1.00 67.56 121 SER A C 1
ATOM 965 O O . SER A 1 121 ? 9.040 -4.693 2.438 1.00 67.56 121 SER A O 1
ATOM 967 N N . ILE A 1 122 ? 11.180 -5.314 2.717 1.00 79.25 122 ILE A N 1
ATOM 968 C CA . ILE A 1 122 ? 11.655 -4.834 1.418 1.00 79.25 122 ILE A CA 1
ATOM 969 C C . ILE A 1 122 ? 12.143 -6.028 0.596 1.00 79.25 122 ILE A C 1
ATOM 971 O O . ILE A 1 122 ? 13.107 -6.695 0.965 1.00 79.25 122 ILE A O 1
ATOM 975 N N . LYS A 1 123 ? 11.495 -6.282 -0.542 1.00 83.44 123 LYS A N 1
ATOM 976 C CA . LYS A 1 123 ? 11.941 -7.244 -1.557 1.00 83.44 123 LYS A CA 1
ATOM 977 C C . LYS A 1 123 ? 12.650 -6.497 -2.684 1.00 83.44 123 LYS A C 1
ATOM 979 O O . LYS A 1 123 ? 12.155 -5.468 -3.143 1.00 83.44 123 LYS A O 1
ATOM 984 N N . LYS A 1 124 ? 13.797 -7.013 -3.127 1.00 86.38 124 LYS A N 1
ATOM 985 C CA . LYS A 1 124 ? 14.575 -6.457 -4.242 1.00 86.38 124 LYS A CA 1
ATOM 986 C C . LYS A 1 124 ? 14.418 -7.337 -5.476 1.00 86.38 124 LYS A C 1
ATOM 988 O O . LYS A 1 124 ? 14.473 -8.557 -5.355 1.00 86.38 124 LYS A O 1
ATOM 993 N N . ILE A 1 125 ? 14.252 -6.728 -6.645 1.00 84.75 125 ILE A N 1
ATOM 994 C CA . ILE A 1 125 ? 14.106 -7.434 -7.920 1.00 84.75 125 ILE A CA 1
ATOM 995 C C . ILE A 1 125 ? 15.044 -6.816 -8.957 1.00 84.75 125 ILE A C 1
ATOM 997 O O . ILE A 1 125 ? 14.971 -5.617 -9.230 1.00 84.75 125 ILE A O 1
ATOM 1001 N N . SER A 1 126 ? 15.890 -7.656 -9.552 1.00 84.50 126 SER A N 1
ATOM 1002 C CA . SER A 1 126 ? 16.736 -7.313 -10.698 1.00 84.50 126 SER A CA 1
ATOM 1003 C C . SER A 1 126 ? 16.052 -7.778 -11.983 1.00 84.50 126 SER A C 1
ATOM 1005 O O . SER A 1 126 ? 16.346 -8.842 -12.514 1.00 84.50 126 SER A O 1
ATOM 1007 N N . ALA A 1 127 ? 15.037 -7.040 -12.424 1.00 82.62 127 ALA A N 1
ATOM 1008 C CA . ALA A 1 127 ? 14.358 -7.306 -13.690 1.00 82.62 127 ALA A CA 1
ATOM 1009 C C . ALA A 1 127 ? 13.809 -6.004 -14.274 1.00 82.62 127 ALA A C 1
ATOM 1011 O O . ALA A 1 127 ? 13.472 -5.082 -13.524 1.00 82.62 127 ALA A O 1
ATOM 1012 N N . ASP A 1 128 ? 13.714 -5.923 -15.599 1.00 84.62 128 ASP A N 1
ATOM 1013 C CA . ASP A 1 128 ? 13.116 -4.774 -16.297 1.00 84.62 128 ASP A CA 1
ATOM 1014 C C . ASP A 1 128 ? 11.594 -4.869 -16.364 1.00 84.62 128 ASP A C 1
ATOM 1016 O O . ASP A 1 128 ? 10.895 -3.855 -16.426 1.00 84.62 128 ASP A O 1
ATOM 1020 N N . LYS A 1 129 ? 11.083 -6.099 -16.291 1.00 86.88 129 LYS A N 1
ATOM 1021 C CA . LYS A 1 129 ? 9.668 -6.433 -16.200 1.00 86.88 129 LYS A CA 1
ATOM 1022 C C . LYS A 1 129 ? 9.476 -7.451 -15.082 1.00 86.88 129 LYS A C 1
ATOM 1024 O O . LYS A 1 129 ? 10.199 -8.437 -15.025 1.00 86.88 129 LYS A O 1
ATOM 1029 N N . CYS A 1 130 ? 8.510 -7.212 -14.204 1.00 85.81 130 CYS A N 1
ATOM 1030 C CA . CYS A 1 130 ? 8.186 -8.117 -13.106 1.00 85.81 130 CYS A CA 1
ATOM 1031 C C . CYS A 1 130 ? 6.675 -8.314 -12.999 1.00 85.81 130 CYS A C 1
ATOM 1033 O O . CYS A 1 130 ? 5.924 -7.337 -13.078 1.00 85.81 130 CYS A O 1
ATOM 1035 N N . GLU A 1 131 ? 6.241 -9.559 -12.805 1.00 88.38 131 GLU A N 1
ATOM 1036 C CA . GLU A 1 131 ? 4.852 -9.889 -12.510 1.00 88.38 131 GLU A CA 1
ATOM 1037 C C . GLU A 1 131 ? 4.631 -10.050 -11.001 1.00 88.38 131 GLU A C 1
ATOM 1039 O O . GLU A 1 131 ? 5.336 -10.770 -10.290 1.00 88.38 131 GLU A O 1
ATOM 1044 N N . LEU A 1 132 ? 3.642 -9.322 -10.494 1.00 87.19 132 LEU A N 1
ATOM 1045 C CA . L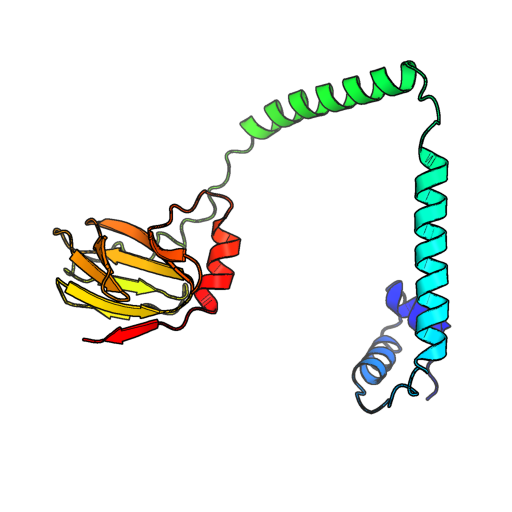EU A 1 132 ? 3.291 -9.265 -9.087 1.00 87.19 132 LEU A CA 1
ATOM 1046 C C . LEU A 1 132 ? 1.865 -9.747 -8.891 1.00 87.19 132 LEU A C 1
ATOM 1048 O O . LEU A 1 132 ? 0.953 -9.347 -9.612 1.00 87.19 132 LEU A O 1
ATOM 1052 N N . VAL A 1 133 ? 1.668 -10.513 -7.824 1.00 85.31 133 VAL A N 1
ATOM 1053 C CA . VAL A 1 133 ? 0.349 -10.885 -7.324 1.00 85.31 133 VAL A CA 1
ATOM 1054 C C . VAL A 1 133 ? 0.254 -10.405 -5.885 1.00 85.31 133 VAL A C 1
ATOM 1056 O O . VAL A 1 133 ? 0.939 -10.908 -4.992 1.00 85.31 133 VAL A O 1
ATOM 1059 N N . PHE A 1 134 ? -0.573 -9.390 -5.652 1.00 84.62 134 PHE A N 1
ATOM 1060 C CA . PHE A 1 134 ? -0.778 -8.828 -4.321 1.00 84.62 134 PHE A CA 1
ATOM 1061 C C . PHE A 1 134 ? -2.206 -8.324 -4.148 1.00 84.62 134 PHE A C 1
ATOM 1063 O O . PHE A 1 134 ? -2.874 -7.976 -5.120 1.00 84.62 134 PHE A O 1
ATOM 1070 N N . TYR A 1 135 ? -2.651 -8.247 -2.897 1.00 83.19 135 TYR A N 1
ATOM 1071 C CA . TYR A 1 135 ? -3.934 -7.660 -2.527 1.00 83.19 135 TYR A CA 1
ATOM 1072 C C . TYR A 1 135 ? -3.716 -6.548 -1.507 1.00 83.19 135 TYR A C 1
ATOM 1074 O O . TYR A 1 135 ? -3.036 -6.770 -0.512 1.00 83.19 135 TYR A O 1
ATOM 1082 N N . GLY A 1 136 ? -4.299 -5.373 -1.738 1.00 83.69 136 GLY A N 1
ATOM 1083 C CA . GLY A 1 136 ? -4.090 -4.180 -0.922 1.00 83.69 136 GLY A CA 1
ATOM 1084 C C . GLY A 1 136 ? -3.070 -3.230 -1.546 1.00 83.69 136 GLY A C 1
ATOM 1085 O O . GLY A 1 136 ? -3.133 -2.968 -2.746 1.00 83.69 136 GLY A O 1
ATOM 1086 N N . VAL A 1 137 ? -2.170 -2.665 -0.747 1.00 84.12 137 VAL A N 1
ATOM 1087 C CA . VAL A 1 137 ? -1.259 -1.590 -1.169 1.00 84.12 137 VAL A CA 1
ATOM 1088 C C . VAL A 1 137 ? 0.164 -2.123 -1.265 1.00 84.12 137 VAL A C 1
ATOM 1090 O O . VAL A 1 137 ? 0.617 -2.856 -0.392 1.00 84.12 137 VAL A O 1
ATOM 1093 N N . VAL A 1 138 ? 0.895 -1.705 -2.295 1.00 86.81 138 VAL A N 1
ATOM 1094 C CA . VAL A 1 138 ? 2.339 -1.915 -2.405 1.00 86.81 138 VAL A CA 1
ATOM 1095 C C . VAL A 1 138 ? 3.038 -0.602 -2.722 1.00 86.81 138 VAL A C 1
ATOM 1097 O O . VAL A 1 138 ? 2.599 0.187 -3.566 1.00 86.81 138 VAL A O 1
ATOM 1100 N N . ARG A 1 139 ? 4.159 -0.373 -2.047 1.00 87.19 139 ARG A N 1
ATOM 1101 C CA . ARG A 1 139 ? 5.090 0.706 -2.353 1.00 87.19 139 ARG A CA 1
ATOM 1102 C C . ARG A 1 139 ? 6.204 0.152 -3.231 1.00 87.19 139 ARG A C 1
ATOM 1104 O O . ARG A 1 139 ? 6.870 -0.808 -2.848 1.00 87.19 139 ARG A O 1
ATOM 1111 N N . ILE A 1 140 ? 6.421 0.780 -4.382 1.00 89.25 140 ILE A N 1
ATOM 1112 C CA . ILE A 1 140 ? 7.471 0.408 -5.330 1.00 89.25 140 ILE A CA 1
ATOM 1113 C C . ILE A 1 140 ? 8.393 1.603 -5.555 1.00 89.25 140 ILE A C 1
ATOM 1115 O O . ILE A 1 140 ? 7.939 2.714 -5.839 1.00 89.25 140 ILE A O 1
ATOM 1119 N N . TYR A 1 141 ? 9.693 1.369 -5.441 1.00 88.12 141 TYR A N 1
ATOM 1120 C CA . TYR A 1 141 ? 10.738 2.330 -5.751 1.00 88.12 141 TYR A CA 1
ATOM 1121 C C . TYR A 1 141 ? 11.659 1.757 -6.828 1.00 88.12 141 TYR A C 1
ATOM 1123 O O . TYR A 1 141 ? 12.158 0.642 -6.702 1.00 88.12 141 TYR A O 1
ATOM 1131 N N . ASN A 1 142 ? 11.851 2.518 -7.903 1.00 89.12 142 ASN A N 1
ATOM 1132 C CA . ASN A 1 142 ? 12.772 2.168 -8.975 1.00 89.12 142 ASN A CA 1
ATOM 1133 C C . ASN A 1 142 ? 14.088 2.921 -8.763 1.00 89.12 142 ASN A C 1
ATOM 1135 O O . ASN A 1 142 ? 14.133 4.136 -8.966 1.00 89.12 142 ASN A O 1
ATOM 1139 N N . ASN A 1 143 ? 15.133 2.194 -8.370 1.00 87.38 143 ASN A N 1
ATOM 1140 C CA . ASN A 1 143 ? 16.475 2.736 -8.166 1.00 87.38 143 ASN A CA 1
ATOM 1141 C C . ASN A 1 143 ? 17.357 2.629 -9.423 1.00 87.38 143 ASN A C 1
ATOM 1143 O O . ASN A 1 143 ? 18.574 2.718 -9.330 1.00 87.38 143 ASN A O 1
ATOM 1147 N N . SER A 1 144 ? 16.774 2.387 -10.599 1.00 83.75 144 SER A N 1
ATOM 1148 C CA . SER A 1 144 ? 17.502 2.371 -11.871 1.00 83.75 144 SER A CA 1
ATOM 1149 C C . SER A 1 144 ? 17.376 3.700 -12.614 1.00 83.75 144 SER A C 1
ATOM 1151 O O . SER A 1 144 ? 16.488 4.507 -12.334 1.00 83.75 144 SER A O 1
ATOM 1153 N N . HIS A 1 145 ? 18.241 3.904 -13.606 1.00 86.19 145 HIS A N 1
ATOM 1154 C CA . HIS A 1 145 ? 18.173 5.041 -14.527 1.00 86.19 145 HIS A CA 1
ATOM 1155 C C . HIS A 1 145 ? 17.058 4.921 -15.571 1.00 86.19 145 HIS A C 1
ATOM 1157 O O . HIS A 1 145 ? 16.695 5.915 -16.201 1.00 86.19 145 HIS A O 1
ATOM 1163 N N . VAL A 1 146 ? 16.507 3.720 -15.755 1.00 87.38 146 VAL A N 1
ATOM 1164 C CA . VAL A 1 146 ? 15.537 3.412 -16.806 1.00 87.38 146 VAL A CA 1
ATOM 1165 C C . VAL A 1 146 ? 14.153 3.117 -16.226 1.00 87.38 146 VAL A C 1
ATOM 1167 O O . VAL A 1 146 ? 14.020 2.603 -15.115 1.00 87.38 146 VAL A O 1
ATOM 1170 N N . PRO A 1 147 ? 13.063 3.462 -16.925 1.00 88.62 147 PRO A N 1
ATOM 1171 C CA . PRO A 1 147 ? 11.736 3.049 -16.494 1.00 88.62 147 PRO A CA 1
ATOM 1172 C C . PRO A 1 147 ? 11.611 1.524 -16.509 1.00 88.62 147 PRO A C 1
ATOM 1174 O O . PRO A 1 147 ? 11.973 0.883 -17.491 1.00 88.62 147 PRO A O 1
ATOM 1177 N N . LYS A 1 148 ? 11.042 0.957 -15.444 1.00 90.06 148 LYS A N 1
ATOM 1178 C CA . LYS A 1 148 ? 10.780 -0.485 -15.333 1.00 90.06 148 LYS A CA 1
ATOM 1179 C C . LYS A 1 148 ? 9.286 -0.772 -15.354 1.00 90.06 148 LYS A C 1
ATOM 1181 O O . LYS A 1 148 ? 8.478 0.105 -15.043 1.00 90.06 148 LYS A O 1
ATOM 1186 N N . GLN A 1 149 ? 8.909 -1.984 -15.737 1.00 89.88 149 GLN A N 1
ATOM 1187 C CA . GLN A 1 149 ? 7.518 -2.394 -15.890 1.00 89.88 149 GLN A CA 1
ATOM 1188 C C . GLN A 1 149 ? 7.093 -3.353 -14.785 1.00 89.88 149 GLN A C 1
ATOM 1190 O O . GLN A 1 149 ? 7.776 -4.323 -14.466 1.00 89.88 149 GLN A O 1
ATOM 1195 N N . VAL A 1 150 ? 5.917 -3.090 -14.231 1.00 89.81 150 VAL A N 1
ATOM 1196 C CA . VAL A 1 150 ? 5.271 -3.955 -13.252 1.00 89.81 150 VAL A CA 1
ATOM 1197 C C . VAL A 1 150 ? 3.947 -4.414 -13.833 1.00 89.81 150 VAL A C 1
ATOM 1199 O O . VAL A 1 150 ? 3.109 -3.591 -14.209 1.00 89.81 150 VAL A O 1
ATOM 1202 N N . VAL A 1 151 ? 3.769 -5.726 -13.912 1.00 88.69 151 VAL A N 1
ATOM 1203 C CA . VAL A 1 151 ? 2.539 -6.374 -14.356 1.00 88.69 151 VAL A CA 1
ATOM 1204 C C . VAL A 1 151 ? 1.822 -6.930 -13.138 1.00 88.69 151 VAL A C 1
ATOM 1206 O O . VAL A 1 151 ? 2.443 -7.549 -12.285 1.00 88.69 151 VAL A O 1
ATOM 1209 N N . CYS A 1 152 ? 0.522 -6.702 -13.040 1.00 87.06 152 CYS A N 1
ATOM 1210 C CA . CYS A 1 152 ? -0.325 -7.352 -12.050 1.00 87.06 152 CYS A CA 1
ATOM 1211 C C . CYS A 1 152 ? -1.679 -7.625 -12.701 1.00 87.06 152 CYS A C 1
ATOM 1213 O O . CYS A 1 152 ? -2.261 -6.724 -13.312 1.00 87.06 152 CYS A O 1
ATOM 1215 N N . GLU A 1 153 ? -2.133 -8.879 -12.630 1.00 84.25 153 GLU A N 1
ATOM 1216 C CA . GLU A 1 153 ? -3.393 -9.343 -13.232 1.00 84.25 153 GLU A CA 1
ATOM 1217 C C . GLU A 1 153 ? -3.522 -8.949 -14.721 1.00 84.25 153 GLU A C 1
ATOM 1219 O O . GLU A 1 153 ? -4.548 -8.444 -15.175 1.00 84.25 153 GLU A O 1
ATOM 1224 N N . GLY A 1 154 ? -2.437 -9.104 -15.490 1.00 82.44 154 GLY A N 1
ATOM 1225 C CA . GLY A 1 154 ? -2.385 -8.768 -16.921 1.00 82.44 154 GLY A CA 1
ATOM 1226 C C . GLY A 1 154 ? -2.292 -7.270 -17.248 1.00 82.44 154 GLY A C 1
ATOM 1227 O O . GLY A 1 154 ? -2.072 -6.903 -18.404 1.00 82.44 154 GLY A O 1
ATOM 1228 N N . LYS A 1 155 ? -2.393 -6.376 -16.258 1.00 86.38 155 LYS A N 1
ATOM 1229 C CA . LYS A 1 155 ? -2.247 -4.931 -16.456 1.00 86.38 155 LYS A CA 1
ATOM 1230 C C . LYS A 1 155 ? -0.819 -4.483 -16.172 1.00 86.38 155 LYS A C 1
ATOM 1232 O O . LYS A 1 155 ? -0.282 -4.721 -15.095 1.00 86.38 155 LYS A O 1
ATOM 1237 N N . THR A 1 156 ? -0.224 -3.783 -17.136 1.00 89.44 156 THR A N 1
ATOM 1238 C CA . THR A 1 156 ? 1.159 -3.291 -17.053 1.00 89.44 156 THR A CA 1
ATOM 1239 C C . THR A 1 156 ? 1.184 -1.814 -16.676 1.00 89.44 156 THR A C 1
ATOM 1241 O O . THR A 1 156 ? 0.486 -1.003 -17.285 1.00 89.44 156 THR A O 1
ATOM 1244 N N . LEU A 1 157 ? 1.998 -1.448 -15.687 1.00 88.00 157 LEU A N 1
ATOM 1245 C CA . LEU A 1 157 ? 2.254 -0.066 -15.291 1.00 88.00 157 LEU A CA 1
ATOM 1246 C C . LEU A 1 157 ? 3.757 0.215 -15.257 1.00 88.00 157 LEU A C 1
ATOM 1248 O O . LEU A 1 157 ? 4.552 -0.598 -14.789 1.00 88.00 157 LEU A O 1
ATOM 1252 N N . THR A 1 158 ? 4.135 1.405 -15.717 1.00 90.31 158 THR A N 1
ATOM 1253 C CA . THR A 1 158 ? 5.531 1.853 -15.743 1.00 90.31 158 THR A CA 1
ATOM 1254 C C . THR A 1 158 ? 5.902 2.564 -14.443 1.00 90.31 158 THR A C 1
ATOM 1256 O O . THR A 1 158 ? 5.184 3.454 -13.973 1.00 90.31 158 THR A O 1
ATOM 1259 N N . VAL A 1 159 ? 7.049 2.196 -13.875 1.00 89.19 159 VAL A N 1
ATOM 1260 C CA . VAL A 1 159 ? 7.643 2.797 -12.677 1.00 89.19 159 VAL A CA 1
ATOM 1261 C C . VAL A 1 159 ? 8.803 3.696 -13.099 1.00 89.19 159 VAL A C 1
ATOM 1263 O O . VAL A 1 159 ? 9.814 3.229 -13.626 1.00 89.19 159 VAL A O 1
ATOM 1266 N N . SER A 1 160 ? 8.661 5.002 -12.877 1.00 88.06 160 SER A N 1
ATOM 1267 C CA . SER A 1 160 ? 9.681 5.986 -13.255 1.00 88.06 160 SER A CA 1
ATOM 1268 C C . SER A 1 160 ? 10.939 5.898 -12.374 1.00 88.06 160 SER A C 1
ATOM 1270 O O . SER A 1 160 ? 10.798 5.685 -11.167 1.00 88.06 160 SER A O 1
ATOM 1272 N N . PRO A 1 161 ? 12.135 6.145 -12.941 1.00 87.81 161 PRO A N 1
ATOM 1273 C CA . PRO A 1 161 ? 13.398 6.267 -12.208 1.00 87.81 161 PRO A CA 1
ATOM 1274 C C . PRO A 1 161 ? 13.324 7.216 -11.012 1.00 87.81 161 PRO A C 1
ATOM 1276 O O . PRO A 1 161 ? 12.723 8.292 -11.107 1.00 87.81 161 PRO A O 1
ATOM 1279 N N . GLY A 1 162 ? 13.937 6.830 -9.893 1.00 83.56 162 GLY A N 1
ATOM 1280 C CA . GLY A 1 162 ? 14.146 7.680 -8.718 1.00 83.56 162 GLY A CA 1
ATOM 1281 C C . GLY A 1 162 ? 12.87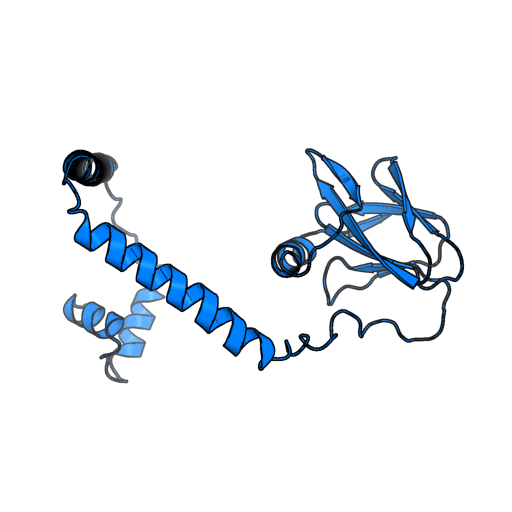2 8.125 -7.995 1.00 83.56 162 GLY A C 1
ATOM 1282 O O . GLY A 1 162 ? 12.936 8.972 -7.106 1.00 83.56 162 GLY A O 1
ATOM 1283 N N . LYS A 1 163 ? 11.700 7.584 -8.354 1.00 83.38 163 LYS A N 1
ATOM 1284 C CA . LYS A 1 163 ? 10.412 7.962 -7.761 1.00 83.38 163 LYS A CA 1
ATOM 1285 C C . LYS A 1 163 ? 9.791 6.798 -7.005 1.00 83.38 163 LYS A C 1
ATOM 1287 O O . LYS A 1 163 ? 9.673 5.688 -7.517 1.00 83.38 163 LYS A O 1
ATOM 1292 N N . VAL A 1 164 ? 9.309 7.091 -5.800 1.00 84.44 164 VAL A N 1
ATOM 1293 C CA . VAL A 1 164 ? 8.435 6.185 -5.051 1.00 84.44 164 VAL A CA 1
ATOM 1294 C C . VAL A 1 164 ? 7.033 6.278 -5.647 1.00 84.44 164 VAL A C 1
ATOM 1296 O O . VAL A 1 164 ? 6.472 7.367 -5.774 1.00 84.44 164 VAL A O 1
ATOM 1299 N N . SER A 1 165 ? 6.465 5.139 -6.024 1.00 87.19 165 SER A N 1
ATOM 1300 C CA . SER A 1 165 ? 5.089 5.021 -6.501 1.00 87.19 165 SER A CA 1
ATOM 1301 C C . SER A 1 165 ? 4.320 4.035 -5.631 1.00 87.19 165 SER A C 1
ATOM 1303 O O . SER A 1 165 ? 4.862 3.023 -5.191 1.00 87.19 165 SER A O 1
ATOM 1305 N N . TYR A 1 166 ? 3.046 4.331 -5.399 1.00 87.31 166 TYR A N 1
ATOM 1306 C CA . TYR A 1 166 ? 2.149 3.476 -4.636 1.00 87.31 166 TYR A CA 1
ATOM 1307 C C . TYR A 1 166 ? 1.117 2.871 -5.572 1.00 87.31 166 TYR A C 1
ATOM 1309 O O . TYR A 1 166 ? 0.558 3.559 -6.433 1.00 87.31 166 TYR A O 1
ATOM 1317 N N . TYR A 1 167 ? 0.866 1.584 -5.393 1.00 88.12 167 TYR A N 1
ATOM 1318 C CA . TYR A 1 167 ? -0.102 0.843 -6.177 1.00 88.12 167 TYR A CA 1
ATOM 1319 C C . TYR A 1 167 ? -1.090 0.157 -5.250 1.00 88.12 167 TYR A C 1
ATOM 1321 O O . TYR A 1 167 ? -0.726 -0.305 -4.173 1.00 88.12 167 TYR A O 1
ATOM 1329 N N . LEU A 1 168 ? -2.342 0.108 -5.682 1.00 87.00 168 LEU A N 1
ATOM 1330 C CA . LEU A 1 168 ? -3.437 -0.532 -4.976 1.00 87.00 168 LEU A CA 1
ATOM 1331 C C . LEU A 1 168 ? -4.037 -1.592 -5.893 1.00 87.00 168 LEU A C 1
ATOM 1333 O O . LEU A 1 168 ? -4.341 -1.295 -7.051 1.00 87.00 168 LEU A O 1
ATOM 1337 N N . ASN A 1 169 ? -4.211 -2.800 -5.368 1.00 87.38 169 ASN A N 1
ATOM 1338 C CA . ASN A 1 169 ? -4.973 -3.859 -6.006 1.00 87.38 169 ASN A CA 1
ATOM 1339 C C . ASN A 1 169 ? -6.117 -4.307 -5.089 1.00 87.38 169 ASN A C 1
ATOM 1341 O O . ASN A 1 169 ? -5.907 -4.648 -3.928 1.00 87.38 169 ASN A O 1
ATOM 1345 N N . THR A 1 170 ? -7.345 -4.277 -5.598 1.00 83.81 170 THR A N 1
ATOM 1346 C CA . THR A 1 170 ? -8.563 -4.625 -4.845 1.00 83.81 170 THR A CA 1
ATOM 1347 C C . THR A 1 170 ? -9.529 -5.361 -5.759 1.00 83.81 170 THR A C 1
ATOM 1349 O O . THR A 1 170 ? -9.549 -5.090 -6.955 1.00 83.81 170 THR A O 1
ATOM 1352 N N . LYS A 1 171 ? -10.406 -6.209 -5.206 1.00 81.62 171 LYS A N 1
ATOM 1353 C CA . LYS A 1 171 ? -11.361 -6.997 -6.009 1.00 81.62 171 LYS A CA 1
ATOM 1354 C C . LYS A 1 171 ? -12.301 -6.117 -6.835 1.00 81.62 171 LYS A C 1
ATOM 1356 O O . LYS A 1 171 ? -12.765 -6.528 -7.887 1.00 81.62 171 LYS A O 1
ATOM 1361 N N . THR A 1 172 ? -12.609 -4.922 -6.335 1.00 79.00 172 THR A N 1
ATOM 1362 C CA . THR A 1 172 ? -13.617 -4.029 -6.918 1.00 79.00 172 THR A CA 1
ATOM 1363 C C . THR A 1 172 ? -13.053 -3.075 -7.961 1.00 79.00 172 THR A C 1
ATOM 1365 O O . THR A 1 172 ? -13.768 -2.691 -8.878 1.00 79.00 172 THR A O 1
ATOM 1368 N N . GLN A 1 173 ? -11.797 -2.650 -7.816 1.00 77.81 173 GLN A N 1
ATOM 1369 C CA . GLN A 1 173 ? -11.213 -1.593 -8.649 1.00 77.81 173 GLN A CA 1
ATOM 1370 C C . GLN A 1 173 ? -9.908 -2.012 -9.343 1.00 77.81 173 GLN A C 1
ATOM 1372 O O . GLN A 1 173 ? -9.334 -1.211 -10.083 1.00 77.81 173 GLN A O 1
ATOM 1377 N N . GLY A 1 174 ? -9.443 -3.241 -9.104 1.00 84.44 174 GLY A N 1
ATOM 1378 C CA . GLY A 1 17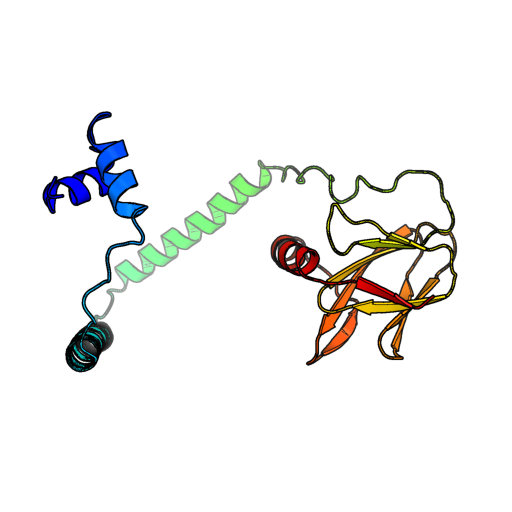4 ? -8.263 -3.836 -9.723 1.00 84.44 174 GLY A CA 1
ATOM 1379 C C . GLY A 1 174 ? -6.965 -3.071 -9.468 1.00 84.44 174 GLY A C 1
ATOM 1380 O O . GLY A 1 174 ? -6.894 -2.157 -8.635 1.00 84.44 174 GLY A O 1
ATOM 1381 N N . PHE A 1 175 ? -5.936 -3.449 -10.224 1.00 88.00 175 PHE A N 1
ATOM 1382 C CA . PHE A 1 175 ? -4.600 -2.875 -10.138 1.00 88.00 175 PHE A CA 1
ATOM 1383 C C . PHE A 1 175 ? -4.537 -1.448 -10.700 1.00 88.00 175 PHE A C 1
ATOM 1385 O O . PHE A 1 175 ? -4.849 -1.183 -11.870 1.00 88.00 175 PHE A O 1
ATOM 1392 N N . ARG A 1 176 ? -4.094 -0.494 -9.877 1.00 85.31 176 ARG A N 1
ATOM 1393 C CA . ARG A 1 176 ? -3.878 0.896 -10.302 1.00 85.31 176 ARG A CA 1
ATOM 1394 C C . ARG A 1 176 ? -2.838 1.623 -9.460 1.00 85.31 176 ARG A C 1
ATOM 1396 O O . ARG A 1 176 ? -2.593 1.281 -8.307 1.00 85.31 176 ARG A O 1
ATOM 1403 N N . LYS A 1 177 ? -2.280 2.687 -10.037 1.00 87.94 177 LYS A N 1
ATOM 1404 C CA . LYS A 1 177 ? -1.441 3.650 -9.322 1.00 87.94 177 LYS A CA 1
ATOM 1405 C C . LYS A 1 177 ? -2.316 4.580 -8.480 1.00 87.94 177 LYS A C 1
ATOM 1407 O O . LYS A 1 177 ? -3.340 5.057 -8.967 1.00 87.94 177 LYS A O 1
ATOM 1412 N N . ILE A 1 178 ? -1.898 4.855 -7.250 1.00 85.31 178 ILE A N 1
ATOM 1413 C CA . ILE A 1 178 ? -2.541 5.826 -6.360 1.00 85.31 178 ILE A CA 1
ATOM 1414 C C . ILE A 1 178 ? -1.564 6.949 -6.004 1.00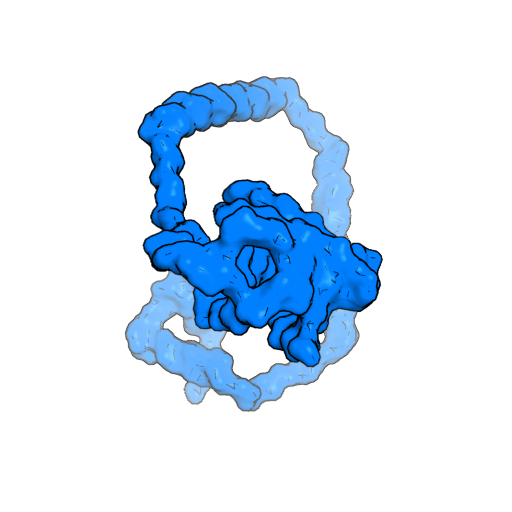 85.31 178 ILE A C 1
ATOM 1416 O O . ILE A 1 178 ? -0.350 6.746 -5.930 1.00 85.31 178 ILE A O 1
ATOM 1420 N N . THR A 1 179 ? -2.108 8.142 -5.786 1.00 81.62 179 THR A N 1
ATOM 1421 C CA . THR A 1 179 ? -1.354 9.303 -5.308 1.00 81.62 179 THR A CA 1
ATOM 1422 C C . THR A 1 179 ? -1.730 9.528 -3.856 1.00 81.62 179 THR A C 1
ATOM 1424 O O . THR A 1 179 ? -2.873 9.875 -3.575 1.00 81.62 179 THR A O 1
ATOM 1427 N N . ILE A 1 180 ? -0.784 9.331 -2.942 1.00 70.50 180 ILE A N 1
ATOM 1428 C CA . ILE A 1 180 ? -1.028 9.546 -1.516 1.00 70.50 180 ILE A CA 1
ATOM 1429 C C . ILE A 1 180 ? -0.864 11.037 -1.211 1.00 70.50 180 ILE A C 1
ATOM 1431 O O . ILE A 1 180 ? 0.179 11.623 -1.507 1.00 70.50 180 ILE A O 1
ATOM 1435 N N . ARG A 1 181 ? -1.894 11.662 -0.630 1.00 74.06 181 ARG A N 1
ATOM 1436 C CA . ARG A 1 181 ? -1.821 13.035 -0.102 1.00 74.06 181 ARG A CA 1
ATOM 1437 C C . ARG A 1 181 ? -1.367 13.013 1.362 1.00 74.06 181 ARG A C 1
ATOM 1439 O O . ARG A 1 181 ? -1.603 12.034 2.063 1.00 74.06 181 ARG A O 1
ATOM 1446 N N . SER A 1 182 ? -0.758 14.106 1.834 1.00 50.25 182 SER A N 1
ATOM 1447 C CA . SER A 1 182 ? -0.044 14.234 3.126 1.00 50.25 182 SER A CA 1
ATOM 1448 C C . SER A 1 182 ? -0.843 13.939 4.422 1.00 50.25 182 SER A C 1
ATOM 1450 O O . SER A 1 182 ? -0.303 14.113 5.507 1.00 50.25 182 SER A O 1
ATOM 1452 N N . GLY A 1 183 ? -2.094 13.477 4.353 1.00 54.84 183 GLY A N 1
ATOM 1453 C CA . GLY A 1 183 ? -2.892 13.028 5.507 1.00 54.84 183 GLY A CA 1
ATOM 1454 C C . GLY A 1 183 ? -3.434 11.597 5.394 1.00 54.84 183 GLY A C 1
ATOM 1455 O O . GLY A 1 183 ? -3.962 11.063 6.362 1.00 54.84 183 GLY A O 1
ATOM 1456 N N . GLU A 1 184 ? -3.294 10.949 4.235 1.00 60.34 184 GLU A N 1
ATOM 1457 C CA . GLU A 1 184 ? -3.834 9.603 3.986 1.00 60.34 184 GLU A CA 1
ATOM 1458 C C . GLU A 1 184 ? -2.807 8.494 4.268 1.00 60.34 184 GLU A C 1
ATOM 1460 O O . GLU A 1 184 ? -3.148 7.312 4.293 1.00 60.34 184 GLU A O 1
ATOM 1465 N N . LEU A 1 185 ? -1.546 8.866 4.516 1.00 58.59 185 LEU A N 1
ATOM 1466 C CA . LEU A 1 185 ? -0.426 7.938 4.694 1.00 58.59 185 LEU A CA 1
ATOM 1467 C C . LEU A 1 185 ? -0.666 6.944 5.845 1.00 58.59 185 LEU A C 1
ATOM 1469 O O . LEU A 1 185 ? -0.426 5.754 5.683 1.00 58.59 185 LEU A O 1
ATOM 1473 N N . LEU A 1 186 ? -1.255 7.404 6.957 1.00 56.22 186 LEU A N 1
ATOM 1474 C CA . LEU A 1 186 ? -1.570 6.566 8.125 1.00 56.22 186 LEU A CA 1
ATOM 1475 C C . LEU A 1 186 ? -2.623 5.487 7.830 1.00 56.22 186 LEU A C 1
ATOM 1477 O O . LEU A 1 186 ? -2.606 4.411 8.433 1.00 56.22 186 LEU A O 1
ATOM 1481 N N . PHE A 1 187 ? -3.552 5.767 6.912 1.00 58.12 187 PHE A N 1
ATOM 1482 C CA . PHE A 1 187 ? -4.548 4.790 6.482 1.00 58.12 187 PHE A CA 1
ATOM 1483 C C . PHE A 1 187 ? -3.892 3.713 5.616 1.00 58.12 187 PHE A C 1
ATOM 1485 O O . PHE A 1 187 ? -4.113 2.517 5.822 1.00 58.12 187 PHE A O 1
ATOM 1492 N N . TYR A 1 188 ? -3.028 4.137 4.693 1.00 61.59 188 TYR A N 1
ATOM 1493 C CA . TYR A 1 188 ? -2.317 3.225 3.811 1.00 61.59 188 TYR A CA 1
ATOM 1494 C C . TYR A 1 188 ? -1.240 2.414 4.536 1.00 61.59 188 TYR A C 1
ATOM 1496 O O . TYR A 1 188 ? -1.075 1.257 4.182 1.00 61.59 188 TYR A O 1
ATOM 1504 N N . ASP A 1 189 ? -0.602 2.923 5.593 1.00 59.72 189 ASP A N 1
ATOM 1505 C CA . ASP A 1 189 ? 0.363 2.164 6.409 1.00 59.72 189 ASP A CA 1
ATOM 1506 C C . ASP A 1 189 ? -0.270 0.951 7.101 1.00 59.72 189 ASP A C 1
ATOM 1508 O O . ASP A 1 189 ? 0.325 -0.128 7.155 1.00 59.72 189 ASP A O 1
ATOM 1512 N N . LYS A 1 190 ? -1.507 1.087 7.595 1.00 61.75 190 LYS A N 1
ATOM 1513 C CA . LYS A 1 190 ? -2.251 -0.055 8.148 1.00 61.75 190 LYS A CA 1
ATOM 1514 C C . LYS A 1 190 ? -2.629 -1.068 7.068 1.00 61.75 190 LYS A C 1
ATOM 1516 O O . LYS A 1 190 ? -2.609 -2.265 7.334 1.00 61.75 190 LYS A O 1
ATOM 1521 N N . GLN A 1 191 ? -2.966 -0.608 5.863 1.00 60.41 191 GLN A N 1
ATOM 1522 C CA . GLN A 1 191 ? -3.301 -1.504 4.752 1.00 60.41 191 GLN A CA 1
ATOM 1523 C C . GLN A 1 191 ? -2.072 -2.199 4.166 1.00 60.41 191 GLN A C 1
ATOM 1525 O O . GLN A 1 191 ? -2.138 -3.388 3.865 1.00 60.41 191 GLN A O 1
ATOM 1530 N N . LEU A 1 192 ? -0.952 -1.486 4.075 1.00 58.88 192 LEU A N 1
ATOM 1531 C CA . LEU A 1 192 ? 0.365 -1.986 3.699 1.00 58.88 192 LEU A CA 1
ATOM 1532 C C . LEU A 1 192 ? 0.704 -3.228 4.539 1.00 58.88 192 LEU A C 1
ATOM 1534 O O . LEU A 1 192 ? 0.854 -4.320 3.989 1.00 58.88 192 LEU A O 1
ATOM 1538 N N . LYS A 1 193 ? 0.684 -3.113 5.875 1.00 60.19 193 LYS A N 1
ATOM 1539 C CA . LYS A 1 193 ? 1.005 -4.230 6.789 1.00 60.19 193 LYS A CA 1
ATOM 1540 C C . LYS A 1 193 ? 0.187 -5.508 6.553 1.00 60.19 193 LYS A C 1
ATOM 1542 O O . LYS A 1 193 ? 0.679 -6.591 6.847 1.00 60.19 193 LYS A O 1
ATOM 1547 N N . ASN A 1 194 ? -1.019 -5.388 6.004 1.00 64.38 194 ASN A N 1
ATOM 1548 C CA . ASN A 1 194 ? -1.933 -6.508 5.784 1.00 64.38 194 ASN A CA 1
ATOM 1549 C C . ASN A 1 194 ? -1.954 -7.007 4.329 1.00 64.38 194 ASN A C 1
ATOM 1551 O O . ASN A 1 194 ? -2.797 -7.835 3.987 1.00 64.38 194 ASN A O 1
ATOM 1555 N N . SER A 1 195 ? -1.075 -6.492 3.465 1.00 62.25 195 SER A N 1
ATOM 1556 C CA . SER A 1 195 ? -1.066 -6.798 2.033 1.00 62.25 195 SER A CA 1
ATOM 1557 C C . SER A 1 195 ? -0.048 -7.902 1.711 1.00 62.25 195 SER A C 1
ATOM 1559 O O . SER A 1 195 ? 1.153 -7.625 1.691 1.00 62.25 195 SER A O 1
ATOM 1561 N N . PRO A 1 196 ? -0.469 -9.156 1.451 1.00 69.06 196 PRO A N 1
ATOM 1562 C CA . PRO A 1 196 ? 0.453 -10.206 1.033 1.00 69.06 196 PRO A CA 1
ATOM 1563 C C . PRO A 1 196 ? 0.967 -9.925 -0.385 1.00 69.06 196 PRO A C 1
ATOM 1565 O O . PRO A 1 196 ? 0.180 -9.639 -1.288 1.00 69.06 196 PRO A O 1
ATOM 1568 N N . ILE A 1 197 ? 2.286 -10.030 -0.584 1.00 68.06 197 ILE A N 1
ATOM 1569 C CA . ILE A 1 197 ? 2.939 -9.867 -1.893 1.00 68.06 197 ILE A CA 1
ATOM 1570 C C . ILE A 1 197 ? 3.625 -11.170 -2.295 1.00 68.06 197 ILE A C 1
ATOM 1572 O O . ILE A 1 197 ? 4.608 -11.588 -1.665 1.00 68.06 197 ILE A O 1
ATOM 1576 N N . SER A 1 198 ? 3.176 -11.733 -3.412 1.00 71.75 198 SER A N 1
ATOM 1577 C CA . SER A 1 198 ? 3.839 -12.820 -4.130 1.00 71.75 198 SER A CA 1
ATOM 1578 C C . SER A 1 198 ? 4.431 -12.289 -5.433 1.00 71.75 198 SER A C 1
ATOM 1580 O O . SER A 1 198 ? 3.822 -11.465 -6.115 1.00 71.75 198 SER A O 1
ATOM 1582 N N . ILE A 1 199 ? 5.646 -12.728 -5.750 1.00 69.69 199 ILE A N 1
ATOM 1583 C CA . ILE A 1 199 ? 6.345 -12.374 -6.988 1.00 69.69 199 ILE A CA 1
ATOM 1584 C C . ILE A 1 199 ? 6.336 -13.623 -7.858 1.00 69.69 199 ILE A C 1
ATOM 1586 O O . ILE A 1 199 ? 6.785 -14.678 -7.406 1.00 69.69 199 ILE A O 1
ATOM 1590 N N . CYS A 1 200 ? 5.825 -13.491 -9.074 1.00 61.59 200 CYS A N 1
ATOM 1591 C CA . CYS A 1 200 ? 5.962 -14.497 -10.113 1.00 61.59 200 CYS A CA 1
ATOM 1592 C C . CYS A 1 200 ? 7.131 -14.027 -10.983 1.00 61.59 200 CYS A C 1
ATOM 1594 O O . CYS A 1 200 ? 7.028 -13.001 -11.656 1.00 61.59 200 CYS A O 1
ATOM 1596 N N . VAL A 1 201 ? 8.283 -14.686 -10.830 1.00 51.50 201 VAL A N 1
ATOM 1597 C CA . VAL A 1 201 ? 9.483 -14.409 -11.638 1.00 51.50 201 VAL A CA 1
ATOM 1598 C C . VAL A 1 201 ? 9.315 -15.053 -13.003 1.00 51.50 201 VAL A C 1
ATOM 1600 O O . VAL A 1 201 ? 8.913 -16.238 -13.020 1.00 51.50 201 VAL A O 1
#

pLDDT: mean 70.25, std 14.46, range [40.53, 90.31]

Foldseek 3Di:
DDDDPVLVVCVVVVNDDPVSVVVVVVVVPPPPPPDDPPPPVNVVVVVVVVVVVVVVVVVVPPDDPDPVVVVVVVVVVVVCVVVVCVVVVVVDPPPPPPPLVVPPDPDDQDQWKWKALASPDTDIDNDLEWEKEKAAKMKIAGSHCDWGWYHYPNDIDIDHHGDIWMWHAHPVPGIDTDDDDPPCVVVSNVRSNVMDMDTDD

Sequence (201 aa):
MKITPELFEKYLAGQCSRKEEPLVEQWLNNDSQELPPVSKALTSTMSASIWNRLDKNKKSRSTQDISLHQRIIRYAAVACFVLGSFYLGYLVKPETPPNSYQQVMAQAIDEMLYLSSSPESIKKISADKCELVFYGVVRIYNNSHVPKQVVCEGKTLTVSPGKVSYYLNTKTQGFRKITIRSGELLFYDKQLKNSPISICV